Protein AF-A0A9X8VLB4-F1 (afdb_monomer_lite)

Structure (mmCIF, N/CA/C/O backbone):
data_AF-A0A9X8VLB4-F1
#
_entry.id   AF-A0A9X8VLB4-F1
#
loop_
_atom_site.group_PDB
_atom_site.id
_atom_site.type_symbol
_atom_site.label_atom_id
_atom_site.label_alt_id
_atom_site.label_comp_id
_atom_site.label_asym_id
_atom_site.label_entity_id
_atom_site.label_seq_id
_atom_site.pdbx_PDB_ins_code
_atom_site.Cartn_x
_atom_site.Cartn_y
_atom_site.Cartn_z
_atom_site.occupancy
_atom_site.B_iso_or_equiv
_atom_site.auth_seq_id
_atom_site.auth_comp_id
_atom_site.auth_asym_id
_atom_site.auth_atom_id
_atom_site.pdbx_PDB_model_num
ATOM 1 N N . ARG A 1 1 ? -2.531 -1.602 15.568 1.00 85.50 1 ARG A N 1
ATOM 2 C CA . ARG A 1 1 ? -3.539 -0.634 15.059 1.00 85.50 1 ARG A CA 1
ATOM 3 C C . ARG A 1 1 ? -4.975 -1.110 15.306 1.00 85.50 1 ARG A C 1
ATOM 5 O O . ARG A 1 1 ? -5.587 -0.606 16.234 1.00 85.50 1 ARG A O 1
ATOM 12 N N . ARG A 1 2 ? -5.489 -2.136 14.600 1.00 86.38 2 ARG A N 1
ATOM 13 C CA . ARG A 1 2 ? -6.889 -2.616 14.753 1.00 86.38 2 ARG A CA 1
ATOM 14 C C . ARG A 1 2 ? -7.294 -2.985 16.188 1.00 86.38 2 ARG A C 1
ATOM 16 O O . ARG A 1 2 ? -8.358 -2.583 16.634 1.00 86.38 2 ARG A O 1
ATOM 23 N N . GLN A 1 3 ? -6.438 -3.705 16.918 1.00 90.25 3 GLN A N 1
ATOM 24 C CA . GLN A 1 3 ? -6.707 -4.074 18.316 1.00 90.25 3 GLN A CA 1
ATOM 25 C C . GLN A 1 3 ? -6.773 -2.854 19.249 1.00 90.25 3 GLN A C 1
ATOM 27 O O . GLN A 1 3 ? -7.679 -2.772 20.067 1.00 90.25 3 GLN A O 1
ATOM 32 N N . LEU A 1 4 ? -5.859 -1.888 19.093 1.00 88.88 4 LEU A N 1
ATOM 33 C CA . LEU A 1 4 ? -5.846 -0.648 19.883 1.00 88.88 4 LEU A CA 1
ATOM 34 C C . LEU A 1 4 ? -7.092 0.203 19.612 1.00 88.88 4 LEU A C 1
ATOM 36 O O . LEU A 1 4 ? -7.711 0.693 20.549 1.00 88.88 4 LEU A O 1
ATOM 40 N N . PHE A 1 5 ? -7.495 0.315 18.343 1.00 87.88 5 PHE A N 1
ATOM 41 C CA . PHE A 1 5 ? -8.731 0.997 17.956 1.00 87.88 5 PHE A CA 1
ATOM 42 C C . PHE A 1 5 ? -9.969 0.323 18.565 1.00 87.88 5 PHE A C 1
ATOM 44 O O . PHE A 1 5 ? -10.806 0.990 19.168 1.00 87.88 5 PHE A O 1
ATOM 51 N N . ALA A 1 6 ? -10.063 -1.007 18.458 1.00 90.94 6 ALA A N 1
ATOM 52 C CA . ALA A 1 6 ? -11.166 -1.762 19.040 1.00 90.94 6 ALA A CA 1
ATOM 53 C C . ALA A 1 6 ? -11.236 -1.563 20.563 1.00 90.94 6 ALA A C 1
ATOM 55 O O . ALA A 1 6 ? -12.308 -1.260 21.083 1.00 90.94 6 ALA A O 1
ATOM 56 N N . LEU A 1 7 ? -10.100 -1.649 21.263 1.00 91.94 7 LEU A N 1
ATOM 57 C CA . LEU A 1 7 ? -10.033 -1.414 22.707 1.00 91.94 7 LEU A CA 1
ATOM 58 C C . LEU A 1 7 ? -10.498 -0.010 23.089 1.00 91.94 7 LEU A C 1
ATOM 60 O O . LEU A 1 7 ? -11.333 0.102 23.978 1.00 91.94 7 LEU A O 1
ATOM 64 N N . ALA A 1 8 ? -10.030 1.029 22.394 1.00 89.75 8 ALA A N 1
ATOM 65 C CA . ALA A 1 8 ? -10.443 2.407 22.659 1.00 89.75 8 ALA A CA 1
ATOM 66 C C . ALA A 1 8 ? -11.941 2.634 22.405 1.00 89.75 8 ALA A C 1
ATOM 68 O O . ALA A 1 8 ? -12.622 3.291 23.192 1.00 89.75 8 ALA A O 1
ATOM 69 N N . SER A 1 9 ? -12.483 2.048 21.333 1.00 90.25 9 SER A N 1
ATOM 70 C CA . SER A 1 9 ? -13.915 2.149 21.034 1.00 90.25 9 SER A CA 1
ATOM 71 C C . SER A 1 9 ? -14.779 1.468 22.103 1.00 90.25 9 SER A C 1
ATOM 73 O O . SER A 1 9 ? -15.775 2.035 22.553 1.00 90.25 9 SER A O 1
ATOM 75 N N . LEU A 1 10 ? -14.370 0.280 22.562 1.00 92.00 10 LEU A N 1
ATOM 76 C CA . LEU A 1 10 ? -15.077 -0.474 23.594 1.00 92.00 10 LEU A CA 1
ATOM 77 C C . LEU A 1 10 ? -14.961 0.208 24.961 1.00 92.00 10 LEU A C 1
ATOM 79 O O . LEU A 1 10 ? -15.958 0.301 25.675 1.00 92.00 10 LEU A O 1
ATOM 83 N N . SER A 1 11 ? -13.788 0.735 25.315 1.00 92.44 11 SER A N 1
ATOM 84 C CA . SER A 1 11 ? -13.601 1.445 26.582 1.00 92.44 11 SER A CA 1
ATOM 85 C C . SER A 1 11 ? -14.424 2.723 26.635 1.00 92.44 11 SER A C 1
ATOM 87 O O . SER A 1 11 ? -15.034 3.007 27.661 1.00 92.44 11 SER A O 1
ATOM 89 N N . GLN A 1 12 ? -14.522 3.465 25.528 1.00 90.88 12 GLN A N 1
ATOM 90 C CA . GLN A 1 12 ? -15.348 4.670 25.466 1.00 90.88 12 GLN A CA 1
ATOM 91 C C . GLN A 1 12 ? -16.840 4.357 25.663 1.00 90.88 12 GLN A C 1
ATOM 93 O O . GLN A 1 12 ? -17.551 5.121 26.318 1.00 90.88 12 GLN A O 1
ATOM 98 N N . GLN A 1 13 ? -17.324 3.229 25.135 1.00 93.00 13 GLN A N 1
ATOM 99 C CA . GLN A 1 13 ? -18.699 2.775 25.365 1.00 93.00 13 GLN A CA 1
ATOM 100 C C . GLN A 1 13 ? -18.944 2.417 26.835 1.00 93.00 13 GLN A C 1
ATOM 102 O O . GLN A 1 13 ? -19.963 2.820 27.395 1.00 93.00 13 GLN A O 1
ATOM 107 N N . ILE A 1 14 ? -18.007 1.705 27.471 1.00 94.38 14 ILE A N 1
ATOM 108 C CA . ILE A 1 14 ? -18.110 1.335 28.891 1.00 94.38 14 ILE A CA 1
ATOM 109 C C . ILE A 1 14 ? -18.068 2.578 29.781 1.00 94.38 14 ILE A C 1
ATOM 111 O O . ILE A 1 14 ? -18.883 2.688 30.688 1.00 94.38 14 ILE A O 1
ATOM 115 N N . VAL A 1 15 ? -17.183 3.540 29.503 1.00 93.88 15 VAL A N 1
ATOM 116 C CA . VAL A 1 15 ? -17.104 4.801 30.262 1.00 93.88 15 VAL A CA 1
ATOM 117 C C . VAL A 1 15 ? -18.427 5.566 30.198 1.00 93.88 15 VAL A C 1
ATOM 119 O O . VAL A 1 15 ? -18.960 5.931 31.242 1.00 93.88 15 VAL A O 1
ATOM 122 N N . LYS A 1 16 ? -19.018 5.727 29.005 1.00 94.00 16 LYS A N 1
ATOM 123 C CA . LYS A 1 16 ? -20.336 6.371 28.856 1.00 94.00 16 LYS A CA 1
ATOM 124 C C . LYS A 1 16 ? -21.438 5.623 29.609 1.00 94.00 16 LYS A C 1
ATOM 126 O O . LYS A 1 16 ? -22.288 6.242 30.243 1.00 94.00 16 LYS A O 1
ATOM 131 N N . ARG A 1 17 ? -21.422 4.286 29.554 1.00 95.44 17 ARG A N 1
ATOM 132 C CA . ARG A 1 17 ? -22.380 3.449 30.287 1.00 95.44 17 ARG A CA 1
ATOM 133 C C . ARG A 1 17 ? -22.226 3.614 31.801 1.00 95.44 17 ARG A C 1
ATOM 135 O O . ARG A 1 17 ? -23.230 3.791 32.483 1.00 95.44 17 ARG A O 1
ATOM 142 N N . LEU A 1 18 ? -20.995 3.621 32.310 1.00 96.38 18 LEU A N 1
ATOM 143 C CA . LEU A 1 18 ? -20.689 3.849 33.723 1.00 96.38 18 LEU A CA 1
ATOM 144 C C . LEU A 1 18 ? -21.148 5.232 34.195 1.00 96.38 18 LEU A C 1
ATOM 146 O O . LEU A 1 18 ? -21.710 5.344 35.282 1.00 96.38 18 LEU A O 1
ATOM 150 N N . GLU A 1 19 ? -20.940 6.280 33.395 1.00 95.81 19 GLU A N 1
ATOM 151 C CA . GLU A 1 19 ? -21.425 7.631 33.705 1.00 95.81 19 GLU A CA 1
ATOM 152 C C . GLU A 1 19 ? -22.946 7.650 33.885 1.00 95.81 19 GLU A C 1
ATOM 154 O O . GLU A 1 19 ? -23.438 8.138 34.905 1.00 95.81 19 GLU A O 1
ATOM 159 N N . GLN A 1 20 ? -23.685 7.055 32.945 1.00 96.06 20 GLN A N 1
ATOM 160 C CA . GLN A 1 20 ? -25.141 6.962 33.026 1.00 96.06 20 GLN A CA 1
ATOM 161 C C . GLN A 1 20 ? -25.592 6.128 34.236 1.00 96.06 20 GLN A C 1
ATOM 163 O O . GLN A 1 20 ? -26.424 6.576 35.025 1.00 96.06 20 GLN A O 1
ATOM 168 N N . GLN A 1 21 ? -25.007 4.945 34.438 1.00 96.12 21 GLN A N 1
ATOM 169 C CA . GLN A 1 21 ? -25.360 4.068 35.555 1.00 96.12 21 GLN A CA 1
ATOM 170 C C . GLN A 1 21 ? -25.104 4.727 36.916 1.00 96.12 21 GLN A C 1
ATOM 172 O O . GLN A 1 21 ? -25.894 4.538 37.841 1.00 96.12 21 GLN A O 1
ATOM 177 N N . ARG A 1 22 ? -24.017 5.501 37.053 1.00 96.31 22 ARG A N 1
ATOM 178 C CA . ARG A 1 22 ? -23.691 6.253 38.275 1.00 96.31 22 ARG A CA 1
ATOM 179 C C . ARG A 1 22 ? -24.681 7.389 38.524 1.00 96.31 22 ARG A C 1
ATOM 181 O O . ARG A 1 22 ? -25.049 7.620 39.674 1.00 96.31 22 ARG A O 1
ATOM 188 N N . GLN A 1 23 ? -25.142 8.075 37.477 1.00 96.38 23 GLN A N 1
ATOM 189 C CA . GLN A 1 23 ? -26.205 9.078 37.601 1.00 96.38 23 GLN A CA 1
ATOM 190 C C . GLN A 1 23 ? -27.522 8.445 38.068 1.00 96.38 23 GLN A C 1
ATOM 192 O O . GLN A 1 23 ? -28.127 8.933 39.023 1.00 96.38 23 GLN A O 1
ATOM 197 N N . GLU A 1 24 ? -27.927 7.327 37.459 1.00 95.12 24 GLU A N 1
ATOM 198 C CA . GLU A 1 24 ? -29.116 6.564 37.862 1.00 95.12 24 GLU A CA 1
ATOM 199 C C . GLU A 1 24 ? -29.005 6.091 39.318 1.00 95.12 24 GLU A C 1
ATOM 201 O O . GLU A 1 24 ? -29.928 6.295 40.109 1.00 95.12 24 GLU A O 1
ATOM 206 N N . LEU A 1 25 ? -27.847 5.546 39.708 1.00 96.75 25 LEU A N 1
ATOM 207 C CA . LEU A 1 25 ? -27.579 5.112 41.076 1.00 96.75 25 LEU A CA 1
ATOM 208 C C . LEU A 1 25 ? -27.720 6.266 42.078 1.00 96.75 25 LEU A C 1
ATOM 210 O O . LEU A 1 25 ? -28.394 6.109 43.094 1.00 96.75 25 LEU A O 1
ATOM 214 N N . ASN A 1 26 ? -27.119 7.422 41.786 1.00 95.69 26 ASN A N 1
ATOM 215 C CA . ASN A 1 26 ? -27.212 8.605 42.642 1.00 95.69 26 ASN A CA 1
ATOM 216 C C . ASN A 1 26 ? -28.661 9.095 42.769 1.00 95.69 26 ASN A C 1
ATOM 218 O O . ASN A 1 26 ? -29.101 9.443 43.865 1.00 95.69 26 ASN A O 1
ATOM 222 N N . SER A 1 27 ? -29.419 9.093 41.668 1.00 95.50 27 SER A N 1
ATOM 223 C CA . SER A 1 27 ? -30.827 9.503 41.680 1.00 95.50 27 SER A CA 1
ATOM 224 C C . SER A 1 27 ? -31.699 8.568 42.525 1.00 95.50 27 SER A C 1
ATOM 226 O O . SER A 1 27 ? -32.463 9.037 43.368 1.00 95.50 27 SER A O 1
ATOM 228 N N . GLY A 1 28 ? -31.528 7.249 42.386 1.00 95.81 28 GLY A N 1
ATOM 229 C CA . GLY A 1 28 ? -32.287 6.283 43.174 1.00 95.81 28 GLY A CA 1
ATOM 230 C C . GLY A 1 28 ? -31.853 6.253 44.642 1.00 95.81 28 GLY A C 1
ATOM 231 O O . GLY A 1 28 ? -32.699 6.088 45.515 1.00 95.81 28 GLY A O 1
ATOM 232 N N . GLN A 1 29 ? -30.569 6.484 44.950 1.00 95.19 29 GLN A N 1
ATOM 233 C CA . GLN A 1 29 ? -30.115 6.673 46.335 1.00 95.19 29 GLN A CA 1
ATOM 234 C C . GLN A 1 29 ? -30.800 7.877 46.978 1.00 95.19 29 GLN A C 1
ATOM 236 O O . GLN A 1 29 ? -31.281 7.765 48.103 1.00 95.19 29 GLN A O 1
ATOM 241 N N . HIS A 1 30 ? -30.904 8.993 46.251 1.00 95.38 30 HIS A N 1
ATOM 242 C CA . HIS A 1 30 ? -31.622 10.166 46.733 1.00 95.38 30 HIS A CA 1
ATOM 243 C C . HIS A 1 30 ? -33.100 9.855 47.006 1.00 95.38 30 HIS A C 1
ATOM 245 O O . HIS A 1 30 ? -33.602 10.188 48.076 1.00 95.38 30 HIS A O 1
ATOM 251 N N . GLU A 1 31 ? -33.789 9.168 46.090 1.00 95.00 31 GLU A N 1
ATOM 252 C CA . GLU A 1 31 ? -35.184 8.750 46.287 1.00 95.00 31 GLU A CA 1
ATOM 253 C C . GLU A 1 31 ? -35.346 7.820 47.503 1.00 95.00 31 GLU A C 1
ATOM 255 O O . GLU A 1 31 ? -36.280 7.981 48.291 1.00 95.00 31 GLU A O 1
ATOM 260 N N . LEU A 1 32 ? -34.407 6.897 47.716 1.00 94.50 32 LEU A N 1
ATOM 261 C CA . LEU A 1 32 ? -34.420 5.989 48.861 1.00 94.50 32 LEU A CA 1
ATOM 262 C C . LEU A 1 32 ? -34.255 6.749 50.188 1.00 94.50 32 LEU A C 1
ATOM 264 O O . LEU A 1 32 ? -34.996 6.482 51.135 1.00 94.50 32 LEU A O 1
ATOM 268 N N . THR A 1 33 ? -33.372 7.755 50.231 1.00 94.00 33 THR A N 1
ATOM 269 C CA . THR A 1 33 ? -33.219 8.662 51.385 1.00 94.00 33 THR A CA 1
ATOM 270 C C . THR A 1 33 ? -34.489 9.481 51.664 1.00 94.00 33 THR A C 1
ATOM 272 O O . THR A 1 33 ? -34.744 9.825 52.814 1.00 94.00 33 THR A O 1
ATOM 275 N N . GLN A 1 34 ? -35.317 9.773 50.650 1.00 93.44 34 GLN A N 1
ATOM 276 C CA . GLN A 1 34 ? -36.611 10.454 50.832 1.00 93.44 34 GLN A CA 1
ATOM 277 C C . GLN A 1 34 ? -37.731 9.508 51.299 1.00 93.44 34 GLN A C 1
ATOM 279 O O . GLN A 1 34 ? -38.616 9.922 52.049 1.00 93.44 34 GLN A O 1
ATOM 284 N N . LEU A 1 35 ? -37.714 8.243 50.868 1.00 93.62 35 LEU A N 1
ATOM 285 C CA . LEU A 1 35 ? -38.714 7.238 51.251 1.00 93.62 35 LEU A CA 1
ATOM 286 C C . LEU A 1 35 ? -38.542 6.754 52.695 1.00 93.62 35 LEU A C 1
ATOM 288 O O . LEU A 1 35 ? -39.533 6.472 53.367 1.00 93.62 35 LEU A O 1
ATOM 292 N N . GLU A 1 36 ? -37.305 6.674 53.182 1.00 92.94 36 GLU A N 1
ATOM 293 C CA . GLU A 1 36 ? -36.983 6.218 54.537 1.00 92.94 36 GLU A CA 1
ATOM 294 C C . GLU A 1 36 ? -37.733 6.982 55.654 1.00 92.94 36 GLU A C 1
ATOM 296 O O . GLU A 1 36 ? -38.425 6.329 56.446 1.00 92.94 36 GLU A O 1
ATOM 301 N N . PRO A 1 37 ? -37.722 8.332 55.712 1.00 94.88 37 PRO A N 1
ATOM 302 C CA . PRO A 1 37 ? -38.480 9.070 56.723 1.00 94.88 37 PRO A CA 1
ATOM 303 C C . PRO A 1 37 ? -40.001 8.944 56.551 1.00 94.88 37 PRO A C 1
ATOM 305 O O . PRO A 1 37 ? -40.723 8.961 57.546 1.00 94.88 37 PRO A O 1
ATOM 308 N N . GLN A 1 38 ? -40.513 8.785 55.324 1.00 94.19 38 GLN A N 1
ATOM 309 C CA . GLN A 1 38 ? -41.951 8.580 55.081 1.00 94.19 38 GLN A CA 1
ATOM 310 C C . GLN A 1 38 ? -42.425 7.235 55.644 1.00 94.19 38 GLN A C 1
ATOM 312 O O . GLN A 1 38 ? -43.488 7.145 56.261 1.00 94.19 38 GLN A O 1
ATOM 317 N N . LEU A 1 39 ? -41.610 6.193 55.472 1.00 94.06 39 LEU A N 1
ATOM 318 C CA . LEU A 1 39 ? -41.839 4.866 56.035 1.00 94.06 39 LEU A CA 1
ATOM 319 C C . LEU A 1 39 ? -41.853 4.900 57.563 1.00 94.06 39 LEU A C 1
ATOM 321 O O . LEU A 1 39 ? -42.729 4.299 58.187 1.00 94.06 39 LEU A O 1
ATOM 325 N N . GLU A 1 40 ? -40.901 5.617 58.161 1.00 93.50 40 GLU A N 1
ATOM 326 C CA . GLU A 1 40 ? -40.822 5.770 59.612 1.00 93.50 40 GLU A CA 1
ATOM 327 C C . GLU A 1 40 ? -42.014 6.566 60.164 1.00 93.50 40 GLU A C 1
ATOM 329 O O . GLU A 1 40 ? -42.626 6.159 61.153 1.00 93.50 40 GLU A O 1
ATOM 334 N N . LEU A 1 41 ? -42.433 7.629 59.472 1.00 95.31 41 LEU A N 1
ATOM 335 C CA . LEU A 1 41 ? -43.623 8.400 59.830 1.00 95.31 41 LEU A CA 1
ATOM 336 C C . LEU A 1 41 ? -44.892 7.535 59.821 1.00 95.31 41 LEU A C 1
ATOM 338 O O . LEU A 1 41 ? -45.641 7.535 60.798 1.00 95.31 41 LEU A O 1
ATOM 342 N N . ILE A 1 42 ? -45.125 6.761 58.757 1.00 95.31 42 ILE A N 1
ATOM 343 C CA . ILE A 1 42 ? -46.304 5.887 58.651 1.00 95.31 42 ILE A CA 1
ATOM 344 C C . ILE A 1 42 ? -46.271 4.780 59.711 1.00 95.31 42 ILE A C 1
ATOM 346 O O . ILE A 1 42 ? -47.305 4.466 60.300 1.00 95.31 42 ILE A O 1
ATOM 350 N N . ARG A 1 43 ? -45.093 4.223 60.029 1.00 94.19 43 ARG A N 1
ATOM 351 C CA . ARG A 1 43 ? -44.938 3.257 61.133 1.00 94.19 43 ARG A CA 1
ATOM 352 C C . ARG A 1 43 ? -45.326 3.862 62.479 1.00 94.19 43 ARG A C 1
ATOM 354 O O . ARG A 1 43 ? -46.027 3.213 63.258 1.00 94.19 43 ARG A O 1
ATOM 361 N N . GLN A 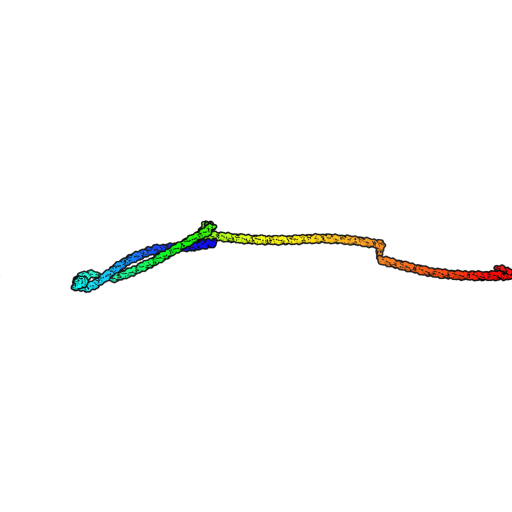1 44 ? -44.907 5.098 62.747 1.00 95.00 44 GLN A N 1
ATOM 362 C CA . GLN A 1 44 ? -45.265 5.812 63.972 1.00 95.00 44 GLN A CA 1
ATOM 363 C C . GLN A 1 44 ? -46.766 6.124 64.029 1.00 95.00 44 GLN A C 1
ATOM 365 O O . GLN A 1 44 ? -47.403 5.833 65.044 1.00 95.00 44 GLN A O 1
ATOM 370 N N . GLN A 1 45 ? -47.347 6.628 62.935 1.00 94.56 45 GLN A N 1
ATOM 371 C CA . GLN A 1 45 ? -48.784 6.908 62.828 1.00 94.56 45 GLN A CA 1
ATOM 372 C C . GLN A 1 45 ? -49.625 5.641 63.008 1.00 94.56 45 GLN A C 1
ATOM 374 O O . GLN A 1 45 ? -50.574 5.643 63.789 1.00 94.56 45 GLN A O 1
ATOM 379 N N . PHE A 1 46 ? -49.247 4.533 62.365 1.00 95.62 46 PHE A N 1
ATOM 380 C CA . PHE A 1 46 ? -49.922 3.246 62.530 1.00 95.62 46 PHE A CA 1
ATOM 381 C C . PHE A 1 46 ? -49.854 2.754 63.980 1.00 95.62 46 PHE A C 1
ATOM 383 O O . PHE A 1 46 ? -50.869 2.331 64.529 1.00 95.62 46 PHE A O 1
ATOM 390 N N . LYS A 1 47 ? -48.688 2.849 64.636 1.00 94.94 47 LYS A N 1
ATOM 391 C CA . LYS A 1 47 ? -48.525 2.448 66.043 1.00 94.94 47 LYS A CA 1
ATOM 392 C C . LYS A 1 47 ? -49.436 3.253 66.975 1.00 94.94 47 LYS A C 1
ATOM 394 O O . LYS A 1 47 ? -50.089 2.667 67.837 1.00 94.94 47 LYS A O 1
ATOM 399 N N . GLN A 1 48 ? -49.488 4.574 66.797 1.00 94.56 48 GLN A N 1
ATOM 400 C CA . GLN A 1 48 ? -50.347 5.463 67.585 1.00 94.56 48 GLN A CA 1
ATOM 401 C C . GLN A 1 48 ? -51.833 5.186 67.326 1.00 94.56 48 GLN A C 1
ATOM 403 O O . GLN A 1 48 ? -52.594 4.985 68.272 1.00 94.56 48 GLN A O 1
ATOM 408 N N . GLN A 1 49 ? -52.236 5.098 66.055 1.00 93.94 49 GLN A N 1
ATOM 409 C CA . GLN A 1 49 ? -53.618 4.827 65.663 1.00 93.94 49 GLN A CA 1
ATOM 410 C C . GLN A 1 49 ? -54.090 3.461 66.168 1.00 93.94 49 GLN A C 1
ATOM 412 O O . GLN A 1 49 ? -55.207 3.344 66.667 1.00 93.94 49 GLN A O 1
ATOM 417 N N . LYS A 1 50 ? -53.240 2.430 66.095 1.00 93.94 50 LYS A N 1
ATOM 418 C CA . LYS A 1 50 ? -53.578 1.085 66.571 1.00 93.94 50 LYS A CA 1
ATOM 419 C C . LYS A 1 50 ? -53.756 1.040 68.087 1.00 93.94 50 LYS A C 1
ATOM 421 O O . LYS A 1 50 ? -54.656 0.350 68.559 1.00 93.94 50 LYS A O 1
ATOM 426 N N . ALA A 1 51 ? -52.934 1.779 68.837 1.00 92.56 51 ALA A N 1
ATOM 427 C CA . ALA A 1 51 ? -53.098 1.921 70.282 1.00 92.56 51 ALA A CA 1
ATOM 428 C C . ALA A 1 51 ? -54.426 2.618 70.626 1.00 92.56 51 ALA A C 1
ATOM 430 O O . ALA A 1 51 ? -55.201 2.094 71.421 1.00 92.56 51 ALA A O 1
ATOM 431 N N . HIS A 1 52 ? -54.734 3.731 69.953 1.00 92.38 52 HIS A N 1
ATOM 432 C CA . HIS A 1 52 ? -55.983 4.471 70.160 1.00 92.38 52 HIS A CA 1
ATOM 433 C C . HIS A 1 52 ? -57.221 3.650 69.769 1.00 92.38 52 HIS A C 1
ATOM 435 O O . HIS A 1 52 ? -58.201 3.608 70.508 1.00 92.38 52 HIS A O 1
ATOM 441 N N . GLN A 1 53 ? -57.153 2.904 68.661 1.00 93.12 53 GLN A N 1
ATOM 442 C CA . GLN A 1 53 ? -58.192 1.945 68.285 1.00 93.12 53 GLN A CA 1
ATOM 443 C C . GLN A 1 53 ? -58.407 0.906 69.394 1.00 93.12 53 GLN A C 1
ATOM 445 O O . GLN A 1 53 ? -59.549 0.661 69.763 1.00 93.12 53 GLN A O 1
ATOM 450 N N . ALA A 1 54 ? -57.342 0.315 69.945 1.00 92.62 54 ALA A N 1
ATOM 451 C CA . ALA A 1 54 ? -57.458 -0.689 71.003 1.00 92.62 54 ALA A CA 1
ATOM 452 C C . ALA A 1 54 ? -58.097 -0.122 72.287 1.00 92.62 54 ALA A C 1
ATOM 454 O O . ALA A 1 54 ? -58.853 -0.819 72.964 1.00 92.62 54 ALA A O 1
ATOM 455 N N . ASP A 1 55 ? -57.830 1.140 72.621 1.00 92.94 55 ASP A N 1
ATOM 456 C CA . ASP A 1 55 ? -58.445 1.805 73.774 1.00 92.94 55 ASP A CA 1
ATOM 457 C C . ASP A 1 55 ? -59.931 2.132 73.540 1.00 92.94 55 ASP A C 1
ATOM 459 O O . ASP A 1 55 ? -60.759 1.943 74.439 1.00 92.94 55 ASP A O 1
ATOM 463 N N . VAL A 1 56 ? -60.307 2.533 72.320 1.00 90.25 56 VAL A N 1
ATOM 464 C CA . VAL A 1 56 ? -61.718 2.707 71.932 1.00 90.25 56 VAL A CA 1
ATOM 465 C C . VAL A 1 56 ? -62.446 1.359 71.859 1.00 90.25 56 VAL A C 1
ATOM 467 O O . VAL A 1 56 ? -63.589 1.275 72.294 1.00 90.25 56 VAL A O 1
ATOM 470 N N . GLU A 1 57 ? -61.793 0.284 71.407 1.00 91.44 57 GLU A N 1
ATOM 471 C CA . GLU A 1 57 ? -62.337 -1.085 71.440 1.00 91.44 57 GLU A CA 1
ATOM 472 C C . GLU A 1 57 ? -62.631 -1.543 72.869 1.00 91.44 57 GLU A C 1
ATOM 474 O O . GLU A 1 57 ? -63.704 -2.089 73.130 1.00 91.44 57 GLU A O 1
ATOM 479 N N . LYS A 1 58 ? -61.716 -1.285 73.814 1.00 91.38 58 LYS A N 1
ATOM 480 C CA . LYS A 1 58 ? -61.948 -1.569 75.239 1.00 91.38 58 LYS A CA 1
ATOM 481 C C . LYS A 1 58 ? -63.113 -0.756 75.787 1.00 91.38 58 LYS A C 1
ATOM 483 O O . LYS A 1 58 ? -63.959 -1.317 76.476 1.00 91.38 58 LYS A O 1
ATOM 488 N N . THR A 1 59 ? -63.164 0.540 75.474 1.00 88.06 59 THR A N 1
ATOM 489 C CA . THR A 1 59 ? -64.270 1.420 75.883 1.00 88.06 59 THR A CA 1
ATOM 490 C C . THR A 1 59 ? -65.597 0.885 75.353 1.00 88.06 59 THR A C 1
ATOM 492 O O . THR A 1 59 ? -66.511 0.658 76.134 1.00 88.06 59 THR A O 1
ATOM 495 N N . TYR A 1 60 ? -65.672 0.555 74.065 1.00 89.94 60 TYR A N 1
ATOM 496 C CA . TYR A 1 60 ? -66.863 -0.022 73.449 1.00 89.94 60 TYR A CA 1
ATOM 497 C C . TYR A 1 60 ? -67.279 -1.357 74.088 1.00 89.94 60 TYR A C 1
ATOM 499 O O . TYR A 1 60 ? -68.458 -1.576 74.354 1.00 89.94 60 TYR A O 1
ATOM 507 N N . ALA A 1 61 ? -66.326 -2.244 74.396 1.00 88.56 61 ALA A N 1
ATOM 508 C CA . ALA A 1 61 ? -66.611 -3.507 75.080 1.00 88.56 61 ALA A CA 1
ATOM 509 C C . ALA A 1 61 ? -67.152 -3.296 76.508 1.00 88.56 61 ALA A C 1
ATOM 511 O O . ALA A 1 61 ? -68.053 -4.017 76.945 1.00 88.56 61 ALA A O 1
ATOM 512 N N . LEU A 1 62 ? -66.630 -2.299 77.233 1.00 87.44 62 LEU A N 1
ATOM 513 C CA . LEU A 1 62 ? -67.144 -1.901 78.546 1.00 87.44 62 LEU A CA 1
ATOM 514 C C . LEU A 1 62 ? -68.547 -1.302 78.435 1.00 87.44 62 LEU A C 1
ATOM 516 O O . LEU A 1 62 ? -69.419 -1.684 79.208 1.00 87.44 62 LEU A O 1
ATOM 520 N N . GLU A 1 63 ? -68.797 -0.429 77.461 1.00 85.88 63 GLU A N 1
ATOM 521 C CA . GLU A 1 63 ? -70.126 0.131 77.204 1.00 85.88 63 GLU A CA 1
ATOM 522 C C . GLU A 1 63 ? -71.136 -0.969 76.848 1.00 85.88 63 GLU A C 1
ATOM 524 O O . GLU A 1 63 ? -72.235 -0.989 77.394 1.00 85.88 63 GLU A O 1
ATOM 529 N N . GLN A 1 64 ? -70.764 -1.942 76.005 1.00 85.19 64 GLN A N 1
ATOM 530 C CA . GLN A 1 64 ? -71.617 -3.098 75.694 1.00 85.19 64 GLN A CA 1
ATOM 531 C C . GLN A 1 64 ? -71.941 -3.913 76.950 1.00 85.19 64 GLN A C 1
ATOM 533 O O . GLN A 1 64 ? -73.074 -4.360 77.136 1.00 85.19 64 GLN A O 1
ATOM 538 N N . ARG A 1 65 ? -70.949 -4.101 77.831 1.00 84.56 65 ARG A N 1
ATOM 539 C CA . ARG A 1 65 ? -71.135 -4.770 79.122 1.00 84.56 65 ARG A CA 1
ATOM 540 C C . ARG A 1 65 ? -72.082 -3.975 80.020 1.00 84.56 65 ARG A C 1
ATOM 542 O O . ARG A 1 65 ? -72.937 -4.589 80.649 1.00 84.56 65 ARG A O 1
ATOM 549 N N . ILE A 1 66 ? -71.940 -2.649 80.074 1.00 83.00 66 ILE A N 1
ATOM 550 C CA . ILE A 1 66 ? -72.803 -1.763 80.864 1.00 83.00 66 ILE A CA 1
ATOM 551 C C . ILE A 1 66 ? -74.238 -1.840 80.353 1.00 83.00 66 ILE A C 1
ATOM 553 O O . ILE A 1 66 ? -75.112 -2.145 81.151 1.00 83.00 66 ILE A O 1
ATOM 557 N N . VAL A 1 67 ? -74.477 -1.701 79.047 1.00 81.25 67 VAL A N 1
ATOM 558 C CA . VAL A 1 67 ? -75.830 -1.815 78.474 1.00 81.25 67 VAL A CA 1
ATOM 559 C C . VAL A 1 67 ? -76.434 -3.203 78.706 1.00 81.25 67 VAL A C 1
ATOM 561 O O . VAL A 1 67 ? -77.613 -3.320 79.032 1.00 81.25 67 VAL A O 1
ATOM 564 N N . GLY A 1 68 ? -75.633 -4.270 78.623 1.00 81.62 68 GLY A N 1
ATOM 565 C CA . GLY A 1 68 ? -76.077 -5.612 79.008 1.00 81.62 68 GLY A CA 1
ATOM 566 C C . GLY A 1 68 ? -76.491 -5.702 80.484 1.00 81.62 68 GLY A C 1
ATOM 567 O O . GLY A 1 68 ? -77.520 -6.289 80.803 1.00 81.62 68 GLY A O 1
ATOM 568 N N . LEU A 1 69 ? -75.724 -5.089 81.390 1.00 79.00 69 LEU A N 1
ATOM 569 C CA . LEU A 1 69 ? -76.041 -5.032 82.822 1.00 79.00 69 LEU A CA 1
ATOM 570 C C . LEU A 1 69 ? -77.227 -4.105 83.130 1.00 79.00 69 LEU A C 1
ATOM 572 O O . LEU A 1 69 ? -77.984 -4.393 84.052 1.00 79.00 69 LEU A O 1
ATOM 576 N N . GLU A 1 70 ? -77.412 -3.020 82.381 1.00 75.19 70 GLU A N 1
ATOM 577 C CA . GLU A 1 70 ? -78.577 -2.132 82.465 1.00 75.19 70 GLU A CA 1
ATOM 578 C C . GLU A 1 70 ? -79.852 -2.857 82.038 1.00 75.19 70 GLU A C 1
ATOM 580 O O . GLU A 1 70 ? -80.855 -2.781 82.743 1.00 75.19 70 GLU A O 1
ATOM 585 N N . ALA A 1 71 ? -79.799 -3.643 80.960 1.00 73.62 71 ALA A N 1
ATOM 586 C CA . ALA A 1 71 ? -80.912 -4.489 80.542 1.00 73.62 71 ALA A CA 1
ATOM 587 C C . ALA A 1 71 ? -81.302 -5.517 81.620 1.00 73.62 71 ALA A C 1
ATOM 589 O O . ALA A 1 71 ? -82.490 -5.754 81.840 1.00 73.62 71 ALA A O 1
ATOM 590 N N . GLU A 1 72 ? -80.330 -6.103 82.328 1.00 73.81 72 GLU A N 1
ATOM 591 C CA . GLU A 1 72 ? -80.610 -6.987 83.468 1.00 73.81 72 GLU A CA 1
ATOM 592 C C . GLU A 1 72 ? -81.120 -6.217 84.699 1.00 73.81 72 GLU A C 1
ATOM 594 O O . GLU A 1 72 ? -82.020 -6.690 85.391 1.00 73.81 72 GLU A O 1
ATOM 599 N N . ARG A 1 73 ? -80.614 -5.003 84.965 1.00 74.00 73 ARG A N 1
ATOM 600 C CA . ARG A 1 73 ? -81.099 -4.140 86.060 1.00 74.00 73 ARG A CA 1
ATOM 601 C C . ARG A 1 73 ? -82.533 -3.669 85.839 1.00 74.00 73 ARG A C 1
ATOM 603 O O . ARG A 1 73 ? -83.301 -3.659 86.794 1.00 74.00 73 ARG A O 1
ATOM 610 N N . ALA A 1 74 ? -82.919 -3.349 84.605 1.00 71.38 74 ALA A N 1
ATOM 611 C CA . ALA A 1 74 ? -84.289 -2.978 84.247 1.00 71.38 74 ALA A CA 1
ATOM 612 C C . ALA A 1 74 ? -85.310 -4.106 84.508 1.00 71.38 74 ALA A C 1
ATOM 614 O O . ALA A 1 74 ? -86.508 -3.848 84.593 1.00 71.38 74 ALA A O 1
ATOM 615 N N . ARG A 1 75 ? -84.855 -5.360 84.656 1.00 73.12 75 ARG A N 1
ATOM 616 C CA . ARG A 1 75 ? -85.701 -6.513 85.013 1.00 73.12 75 ARG A CA 1
ATOM 617 C C . ARG A 1 75 ? -85.895 -6.687 86.524 1.00 73.12 75 ARG A C 1
ATOM 619 O O . ARG A 1 75 ? -86.726 -7.503 86.921 1.00 73.12 75 ARG A O 1
ATOM 626 N N . LEU A 1 76 ? -85.157 -5.958 87.366 1.00 70.31 76 LEU A N 1
ATOM 627 C CA . LEU A 1 76 ? -85.289 -6.033 88.824 1.00 70.31 76 LEU A CA 1
ATOM 628 C C . LEU A 1 76 ? -86.593 -5.361 89.283 1.00 70.31 76 LEU A C 1
ATOM 630 O O . LEU A 1 76 ? -86.908 -4.249 88.873 1.00 70.31 76 LEU A O 1
ATOM 634 N N . GLN A 1 77 ? -87.343 -6.042 90.152 1.00 65.00 77 GLN A N 1
ATOM 635 C CA . GLN A 1 77 ? -88.614 -5.566 90.710 1.00 65.00 77 GLN A CA 1
ATOM 636 C C . GLN A 1 77 ? -88.444 -5.175 92.191 1.00 65.00 77 GLN A C 1
ATOM 638 O O . GLN A 1 77 ? -87.693 -5.849 92.906 1.00 65.00 77 GLN A O 1
ATOM 643 N N . PRO A 1 78 ? -89.137 -4.132 92.690 1.00 70.00 78 PRO A N 1
ATOM 644 C CA . PRO A 1 78 ? -89.088 -3.756 94.105 1.00 70.00 78 PRO A CA 1
ATOM 645 C C . PRO A 1 78 ? -89.510 -4.917 95.022 1.00 70.00 78 PRO A C 1
ATOM 647 O O . PRO A 1 78 ? -90.591 -5.477 94.857 1.00 70.00 78 PRO A O 1
ATOM 650 N N . GLY A 1 79 ? -88.660 -5.287 95.988 1.00 69.25 79 GLY A N 1
ATOM 651 C CA . GLY A 1 79 ? -88.945 -6.330 96.983 1.00 69.25 79 GLY A CA 1
ATOM 652 C C . GLY A 1 79 ? -88.659 -7.778 96.556 1.00 69.25 79 GLY A C 1
ATOM 653 O O . GLY A 1 79 ? -88.766 -8.672 97.392 1.00 69.25 79 GLY A O 1
ATOM 654 N N . ALA A 1 80 ? -88.271 -8.036 95.302 1.00 69.81 80 ALA A N 1
ATOM 655 C CA . ALA A 1 80 ? -87.852 -9.367 94.851 1.00 69.81 80 ALA A CA 1
ATOM 656 C C . ALA A 1 80 ? -86.328 -9.556 95.012 1.00 69.81 80 ALA A C 1
ATOM 658 O O . ALA A 1 80 ? -85.579 -8.620 94.725 1.00 69.81 80 ALA A O 1
ATOM 659 N N . PRO A 1 81 ? -85.838 -10.742 95.427 1.00 73.88 81 PRO A N 1
ATOM 660 C CA . PRO A 1 81 ? -84.408 -10.980 95.594 1.00 73.88 81 PRO A CA 1
ATOM 661 C C . PRO A 1 81 ? -83.680 -10.977 94.242 1.00 73.88 81 PRO A C 1
ATOM 663 O O . PRO A 1 81 ? -84.059 -11.693 93.314 1.00 73.88 81 PRO A O 1
ATOM 666 N N . CYS A 1 82 ? -82.604 -10.198 94.128 1.00 74.69 82 CYS A N 1
ATOM 667 C CA . CYS A 1 82 ? -81.766 -10.158 92.930 1.00 74.69 82 CYS A CA 1
ATOM 668 C C . CYS A 1 82 ? -81.113 -11.528 92.645 1.00 74.69 82 CYS A C 1
ATOM 670 O O . CYS A 1 82 ? -80.499 -12.102 93.546 1.00 74.69 82 CYS A O 1
ATOM 672 N N . PRO A 1 83 ? -81.127 -12.033 91.397 1.00 69.88 83 PRO A N 1
ATOM 673 C CA . PRO A 1 83 ? -80.550 -13.338 91.055 1.00 69.88 83 PRO A CA 1
ATOM 674 C C . PRO A 1 83 ? -79.017 -13.393 91.155 1.00 69.88 83 PRO A C 1
ATOM 676 O O . PRO A 1 83 ? -78.448 -14.480 91.175 1.00 69.88 83 PRO A O 1
ATOM 679 N N . LEU A 1 84 ? -78.338 -12.240 91.218 1.00 69.50 84 LEU A N 1
ATOM 680 C CA . LEU A 1 84 ? -76.878 -12.162 91.329 1.00 69.50 84 LEU A CA 1
ATOM 681 C C . LEU A 1 84 ? -76.380 -12.013 92.776 1.00 69.50 84 LEU A C 1
ATOM 683 O O . LEU A 1 84 ? -75.272 -12.450 93.069 1.00 69.50 84 LEU A O 1
ATOM 687 N N . CYS A 1 85 ? -77.157 -11.395 93.677 1.00 73.56 85 CYS A N 1
ATOM 688 C CA . CYS A 1 85 ? -76.708 -11.099 95.049 1.00 73.56 85 CYS A CA 1
ATOM 689 C C . CYS A 1 85 ? -77.721 -11.405 96.168 1.00 73.56 85 CYS A C 1
ATOM 691 O O . CYS A 1 85 ? -77.362 -11.306 97.337 1.00 73.56 85 CYS A O 1
ATOM 693 N N . GLY A 1 86 ? -78.968 -11.763 95.849 1.00 69.12 86 GLY A N 1
ATOM 694 C CA . GLY A 1 86 ? -80.004 -12.149 96.818 1.00 69.12 86 GLY A CA 1
ATOM 695 C C . GLY A 1 86 ? -80.653 -11.008 97.618 1.00 69.12 86 GLY A C 1
ATOM 696 O O . GLY A 1 86 ? -81.549 -11.277 98.412 1.00 69.12 86 GLY A O 1
ATOM 697 N N . SER A 1 87 ? -80.243 -9.748 97.422 1.00 76.94 87 SER A N 1
ATOM 698 C CA . SER A 1 87 ? -80.835 -8.578 98.100 1.00 76.94 87 SER A CA 1
ATOM 699 C C . SER A 1 87 ? -82.227 -8.241 97.555 1.00 76.94 87 SER A C 1
ATOM 701 O O . SER A 1 87 ? -82.453 -8.373 96.356 1.00 76.94 87 SER A O 1
ATOM 703 N N . CYS A 1 88 ? -83.136 -7.773 98.419 1.00 70.44 88 CYS A N 1
ATOM 704 C CA . CYS A 1 88 ? -84.479 -7.298 98.043 1.00 70.44 88 CYS A CA 1
ATOM 705 C C . CYS A 1 88 ? -84.566 -5.761 97.905 1.00 70.44 88 CYS A C 1
ATOM 707 O O . CYS A 1 88 ? -85.603 -5.235 97.495 1.00 70.44 88 CYS A O 1
ATOM 709 N N . GLU A 1 89 ? -83.486 -5.041 98.233 1.00 66.44 89 GLU A N 1
ATOM 710 C CA . GLU A 1 89 ? -83.392 -3.576 98.176 1.00 66.44 89 GLU A CA 1
ATOM 711 C C . GLU A 1 89 ? -82.349 -3.134 97.136 1.00 66.44 89 GLU A C 1
ATOM 713 O O . GLU A 1 89 ? -81.207 -3.606 97.144 1.00 66.44 89 GLU A O 1
ATOM 718 N N . HIS A 1 90 ? -82.745 -2.216 96.240 1.00 67.31 90 HIS A N 1
ATOM 719 C CA . HIS A 1 90 ? -81.956 -1.778 95.076 1.00 67.31 90 HIS A CA 1
ATOM 720 C C . HIS A 1 90 ? -81.894 -0.239 94.917 1.00 67.31 90 HIS A C 1
ATOM 722 O O . HIS A 1 90 ? -82.298 0.292 93.882 1.00 67.31 90 HIS A O 1
ATOM 728 N N . PRO A 1 91 ? -81.371 0.511 95.904 1.00 65.19 91 PRO A N 1
ATOM 729 C CA . PRO A 1 91 ? -81.435 1.980 95.921 1.00 65.19 91 PRO A CA 1
ATOM 730 C C . PRO A 1 91 ? -80.602 2.685 94.831 1.00 65.19 91 PRO A C 1
ATOM 732 O O . PRO A 1 91 ? -80.826 3.855 94.547 1.00 65.19 91 PRO A O 1
ATOM 735 N N . ALA A 1 92 ? -79.644 1.999 94.198 1.00 65.12 92 ALA A N 1
ATOM 736 C CA . ALA A 1 92 ? -78.743 2.591 93.200 1.00 65.12 92 ALA A CA 1
ATOM 737 C C . ALA A 1 92 ? -79.248 2.506 91.742 1.00 65.12 92 ALA A C 1
ATOM 739 O O . ALA A 1 92 ? -78.557 2.969 90.836 1.00 65.12 92 ALA A O 1
ATOM 740 N N . VAL A 1 93 ? -80.422 1.909 91.491 1.00 64.81 93 VAL A N 1
ATOM 741 C CA . VAL A 1 93 ? -80.976 1.762 90.128 1.00 64.81 93 VAL A CA 1
ATOM 742 C C . VAL A 1 93 ? -81.440 3.110 89.557 1.00 64.81 93 VAL A C 1
ATOM 744 O O . VAL A 1 93 ? -81.311 3.332 88.359 1.00 64.81 93 VAL A O 1
ATOM 747 N N . GLU A 1 94 ? -81.888 4.042 90.404 1.00 61.09 94 GLU A N 1
ATOM 748 C CA . GLU A 1 94 ? -82.408 5.357 89.984 1.00 61.09 94 GLU A CA 1
ATOM 749 C C . GLU A 1 94 ? -81.321 6.364 89.554 1.00 61.09 94 GLU A C 1
ATOM 751 O O . GLU A 1 94 ? -81.633 7.377 88.935 1.00 61.09 94 GLU A O 1
ATOM 756 N N . GLN A 1 95 ? -80.045 6.109 89.869 1.00 58.97 95 GLN A N 1
ATOM 757 C CA . GLN A 1 95 ? -78.942 7.065 89.668 1.00 58.97 95 GLN A CA 1
ATOM 758 C C . GLN A 1 95 ? -78.091 6.797 88.416 1.00 58.97 95 GLN A C 1
ATOM 760 O O . GLN A 1 95 ? -77.133 7.529 88.164 1.00 58.97 95 GLN A O 1
ATOM 765 N N . TYR A 1 96 ? -78.383 5.745 87.648 1.00 64.44 96 TYR A N 1
ATOM 766 C CA . TYR A 1 96 ? -77.549 5.358 86.507 1.00 64.44 96 TYR A CA 1
ATOM 767 C C . TYR A 1 96 ? -77.961 6.083 85.221 1.00 64.44 96 TYR A C 1
ATOM 769 O O . TYR A 1 96 ? -79.134 6.136 84.863 1.00 64.44 96 TYR A O 1
ATOM 777 N N . GLN A 1 97 ? -76.969 6.652 84.538 1.00 60.12 97 GLN A N 1
ATOM 778 C CA . GLN A 1 97 ? -77.129 7.445 83.322 1.00 60.12 97 GLN A CA 1
ATOM 779 C C . GLN A 1 97 ? -76.950 6.565 82.076 1.00 60.12 97 GLN A C 1
ATOM 781 O O . GLN A 1 97 ? -76.023 5.763 82.026 1.00 60.12 97 GLN A O 1
ATOM 786 N N . GLU A 1 98 ? -77.815 6.739 81.075 1.00 64.75 98 GLU A N 1
ATOM 787 C CA . GLU A 1 98 ? -77.864 5.918 79.856 1.00 64.75 98 GLU A CA 1
ATOM 788 C C . GLU A 1 98 ? -76.586 6.060 78.998 1.00 64.75 98 GLU A C 1
ATOM 790 O O . GLU A 1 98 ? -76.174 7.170 78.643 1.00 64.75 98 GLU A O 1
ATOM 795 N N . VAL A 1 99 ? -75.951 4.932 78.656 1.00 66.56 99 VAL A N 1
ATOM 796 C CA . VAL A 1 99 ? -74.714 4.888 77.854 1.00 66.56 99 VAL A CA 1
ATOM 797 C C . VAL A 1 99 ? -75.022 4.862 76.351 1.00 66.56 99 VAL A C 1
ATOM 799 O O . VAL A 1 99 ? -75.736 3.993 75.852 1.00 66.56 99 VAL A O 1
ATOM 802 N N . LYS A 1 100 ? -74.426 5.783 75.581 1.00 70.25 100 LYS A N 1
ATOM 803 C CA . LYS A 1 100 ? -74.652 5.916 74.129 1.00 70.25 100 LYS A CA 1
ATOM 804 C C . LYS A 1 100 ? -73.743 5.020 73.272 1.00 70.25 100 LYS A C 1
ATOM 806 O O . LYS A 1 100 ? -72.760 5.477 72.696 1.00 70.25 100 LYS A O 1
ATOM 811 N N . LEU A 1 101 ? -74.128 3.758 73.091 1.00 70.88 101 LEU A N 1
ATOM 812 C CA . LEU A 1 101 ? -73.372 2.781 72.286 1.00 70.88 101 LEU A CA 1
ATOM 813 C C . LEU A 1 101 ? -73.159 3.148 70.803 1.00 70.88 101 LEU A C 1
ATOM 815 O O . LEU A 1 101 ? -72.169 2.723 70.204 1.00 70.88 101 LEU A O 1
ATOM 819 N N . SER A 1 102 ? -74.093 3.865 70.168 1.00 76.00 102 SER A N 1
ATOM 820 C CA . SER A 1 102 ? -74.073 4.101 68.713 1.00 76.00 102 SER A CA 1
ATOM 821 C C . SER A 1 102 ? -72.948 5.041 68.267 1.00 76.00 102 SER A C 1
ATOM 823 O O . SER A 1 102 ? -72.346 4.816 67.217 1.00 76.00 102 SER A O 1
ATOM 825 N N . GLU A 1 103 ? -72.632 6.056 69.074 1.00 82.94 103 GLU A N 1
ATOM 826 C CA . GLU A 1 103 ? -71.573 7.033 68.797 1.00 82.94 103 GLU A CA 1
ATOM 827 C C . GLU A 1 103 ? -70.183 6.369 68.902 1.00 82.94 103 GLU A C 1
ATOM 829 O O . GLU A 1 103 ? -69.352 6.507 67.998 1.00 82.94 103 GLU A O 1
ATOM 834 N N . THR A 1 104 ? -69.947 5.562 69.943 1.00 83.81 104 THR A N 1
ATOM 835 C CA . THR A 1 104 ? -68.690 4.815 70.126 1.00 83.81 104 THR A CA 1
ATOM 836 C C . THR A 1 104 ? -68.524 3.703 69.085 1.00 83.81 104 THR A C 1
ATOM 838 O O . THR A 1 104 ? -67.416 3.504 68.583 1.00 83.81 104 THR A O 1
ATOM 841 N N . ALA A 1 105 ? -69.609 3.025 68.685 1.00 84.38 105 ALA A N 1
ATOM 842 C CA . ALA A 1 105 ? -69.587 2.031 67.607 1.00 84.38 105 ALA A CA 1
ATOM 843 C C . ALA A 1 105 ? -69.179 2.644 66.256 1.00 84.38 105 ALA A C 1
ATOM 845 O O . ALA A 1 105 ? -68.312 2.106 65.565 1.00 84.38 105 ALA A O 1
ATOM 846 N N . GLN A 1 106 ? -69.765 3.789 65.888 1.00 87.75 106 GLN A N 1
ATOM 847 C CA . GLN A 1 106 ? -69.403 4.508 64.661 1.00 87.75 106 GLN A CA 1
ATOM 848 C C . GLN A 1 106 ? -67.956 4.998 64.699 1.00 87.75 106 GLN A C 1
ATOM 850 O O . GLN A 1 106 ? -67.230 4.861 63.712 1.00 87.75 106 GLN A O 1
ATOM 855 N N . ARG A 1 107 ? -67.515 5.528 65.847 1.00 88.94 107 ARG A N 1
ATOM 856 C CA . ARG A 1 107 ? -66.126 5.945 66.050 1.00 88.94 107 ARG A CA 1
ATOM 857 C C . ARG A 1 107 ? -65.170 4.773 65.859 1.00 88.94 107 ARG A C 1
ATOM 859 O O . ARG A 1 107 ? -64.199 4.909 65.124 1.00 88.94 107 ARG A O 1
ATOM 866 N N . LEU A 1 108 ? -65.453 3.624 66.471 1.00 91.19 108 LEU A N 1
ATOM 867 C CA . LEU A 1 108 ? -64.630 2.426 66.343 1.00 91.19 108 LEU A CA 1
ATOM 868 C C . LEU A 1 108 ? -64.500 1.965 64.883 1.00 91.19 108 LEU A C 1
ATOM 870 O O . LEU A 1 108 ? -63.399 1.646 64.435 1.00 91.19 108 LEU A O 1
ATOM 874 N N . GLU A 1 109 ? -65.599 1.964 64.131 1.00 90.44 109 GLU A N 1
ATOM 875 C CA . GLU A 1 109 ? -65.580 1.576 62.719 1.00 90.44 109 GLU A CA 1
ATOM 876 C C . GLU A 1 109 ? -64.735 2.537 61.869 1.00 90.44 109 GLU A C 1
ATOM 878 O O . GLU A 1 109 ? -63.887 2.105 61.088 1.00 90.44 109 GLU A O 1
ATOM 883 N N . GLN A 1 110 ? -64.860 3.850 62.090 1.00 91.44 110 GLN A N 1
ATOM 884 C CA . GLN A 1 110 ? -63.999 4.843 61.437 1.00 91.44 110 GLN A CA 1
ATOM 885 C C . GLN A 1 110 ? -62.516 4.640 61.782 1.00 91.44 110 GLN A C 1
ATOM 887 O O . GLN A 1 110 ? -61.657 4.742 60.903 1.00 91.44 110 GLN A O 1
ATOM 892 N N . MET A 1 111 ? -62.204 4.316 63.042 1.00 91.88 111 MET A N 1
ATOM 893 C CA . MET A 1 111 ? -60.829 4.039 63.465 1.00 91.88 111 MET A CA 1
ATOM 894 C C . MET A 1 111 ? -60.255 2.798 62.780 1.00 91.88 111 MET A C 1
ATOM 89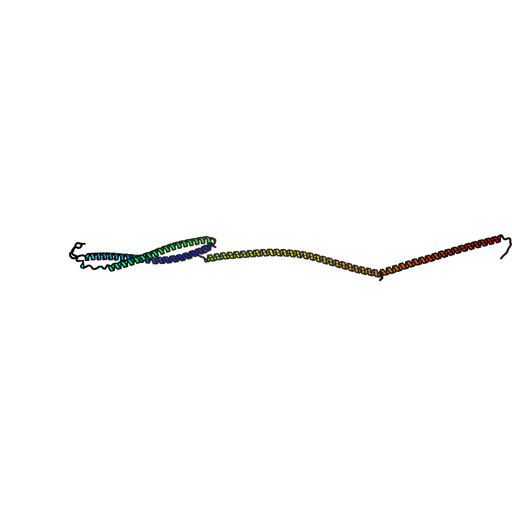6 O O . MET A 1 111 ? -59.101 2.834 62.358 1.00 91.88 111 MET A O 1
ATOM 900 N N . LYS A 1 112 ? -61.051 1.731 62.619 1.00 92.25 112 LYS A N 1
ATOM 901 C CA . LYS A 1 112 ? -60.651 0.516 61.890 1.00 92.25 112 LYS A CA 1
ATOM 902 C C . LYS A 1 112 ? -60.302 0.819 60.437 1.00 92.25 112 LYS A C 1
ATOM 904 O O . LYS A 1 112 ? -59.216 0.449 59.996 1.00 92.25 112 LYS A O 1
ATOM 909 N N . VAL A 1 113 ? -61.160 1.558 59.731 1.00 93.88 113 VAL A N 1
ATOM 910 C CA . VAL A 1 113 ? -60.913 1.963 58.336 1.00 93.88 113 VAL A CA 1
ATOM 911 C C . VAL A 1 113 ? -59.624 2.784 58.215 1.00 93.88 113 VAL A C 1
ATOM 913 O O . VAL A 1 113 ? -58.810 2.533 57.327 1.00 93.88 113 VAL A O 1
ATOM 916 N N . GLN A 1 114 ? -59.395 3.736 59.125 1.00 92.50 114 GLN A N 1
ATOM 917 C CA . GLN A 1 114 ? -58.162 4.534 59.147 1.00 92.50 114 GLN A CA 1
ATOM 918 C C . GLN A 1 114 ? -56.915 3.679 59.425 1.00 92.50 114 GLN A C 1
ATOM 920 O O . GLN A 1 114 ? -55.888 3.859 58.769 1.00 92.50 114 GLN A O 1
ATOM 925 N N . THR A 1 115 ? -56.995 2.725 60.356 1.00 93.44 115 THR A N 1
ATOM 926 C CA . THR A 1 115 ? -55.904 1.783 60.646 1.00 93.44 115 THR A CA 1
ATOM 927 C C . THR A 1 115 ? -55.582 0.907 59.437 1.00 93.44 115 THR A C 1
ATOM 929 O O . THR A 1 115 ? -54.410 0.724 59.110 1.00 93.44 115 THR A O 1
ATOM 932 N N . GLU A 1 116 ? -56.598 0.385 58.746 1.00 94.25 116 GLU A N 1
ATOM 933 C CA . GLU A 1 116 ? -56.413 -0.403 57.523 1.00 94.25 116 GLU A CA 1
ATOM 934 C C . GLU A 1 116 ? -55.806 0.429 56.388 1.00 94.25 116 GLU A C 1
ATOM 936 O O . GLU A 1 116 ? -54.941 -0.064 55.661 1.00 94.25 116 GLU A O 1
ATOM 941 N N . ALA A 1 117 ? -56.211 1.694 56.244 1.00 93.88 117 ALA A N 1
ATOM 942 C CA . ALA A 1 117 ? -55.633 2.607 55.261 1.00 93.88 117 ALA A CA 1
ATOM 943 C C . ALA A 1 117 ? -54.140 2.863 55.533 1.00 93.88 117 ALA A C 1
ATOM 945 O O . ALA A 1 117 ? -53.324 2.726 54.620 1.00 93.88 117 ALA A O 1
ATOM 946 N N . LEU A 1 118 ? -53.766 3.146 56.788 1.00 94.12 118 LEU A N 1
ATOM 947 C CA . LEU A 1 118 ? -52.364 3.304 57.194 1.00 94.12 118 LEU A CA 1
ATOM 948 C C . LEU A 1 118 ? -51.558 2.015 56.993 1.00 94.12 118 LEU A C 1
ATOM 950 O O . LEU A 1 118 ? -50.407 2.066 56.562 1.00 94.12 118 LEU A O 1
ATOM 954 N N . GLN A 1 119 ? -52.157 0.851 57.259 1.00 94.31 119 GLN A N 1
ATOM 955 C CA . GLN A 1 119 ? -51.514 -0.439 57.020 1.00 94.31 119 GLN A CA 1
ATOM 956 C C . GLN A 1 119 ? -51.227 -0.658 55.530 1.00 94.31 119 GLN A C 1
ATOM 958 O O . GLN A 1 119 ? -50.111 -1.043 55.182 1.00 94.31 119 GLN A O 1
ATOM 963 N N . LYS A 1 120 ? -52.201 -0.393 54.650 1.00 94.88 120 LYS A N 1
ATOM 964 C CA . LYS A 1 120 ? -52.026 -0.503 53.192 1.00 94.88 120 LYS A CA 1
ATOM 965 C C . LYS A 1 120 ? -50.930 0.436 52.694 1.00 94.88 120 LYS A C 1
ATOM 967 O O . LYS A 1 120 ? -49.994 -0.029 52.050 1.00 94.88 120 LYS A O 1
ATOM 972 N N . GLN A 1 121 ? -50.979 1.710 53.088 1.00 94.62 121 GLN A N 1
ATOM 973 C CA . GLN A 1 121 ? -49.949 2.696 52.741 1.00 94.62 121 GLN A CA 1
ATOM 974 C C . GLN A 1 121 ? -48.558 2.274 53.233 1.00 94.62 121 GLN A C 1
ATOM 976 O O . GLN A 1 121 ? -47.577 2.394 52.502 1.00 94.62 121 GLN A O 1
ATOM 981 N N . GLY A 1 122 ? -48.459 1.729 54.449 1.00 95.81 122 GLY A N 1
ATOM 982 C CA . GLY A 1 122 ? -47.201 1.224 54.998 1.00 95.81 122 GLY A CA 1
ATOM 983 C C . GLY A 1 122 ? -46.639 0.033 54.220 1.00 95.81 122 GLY A C 1
ATOM 984 O O . GLY A 1 122 ? -45.435 -0.016 53.970 1.00 95.81 122 GLY A O 1
ATOM 985 N N . VAL A 1 123 ? -47.492 -0.909 53.806 1.00 95.81 123 VAL A N 1
ATOM 986 C CA . VAL A 1 123 ? -47.091 -2.061 52.980 1.00 95.81 123 VAL A CA 1
ATOM 987 C C . VAL A 1 123 ? -46.649 -1.612 51.587 1.00 95.81 123 VAL A C 1
ATOM 989 O O . VAL A 1 123 ? -45.615 -2.073 51.108 1.00 95.81 123 VAL A O 1
ATOM 992 N N . GLU A 1 124 ? -47.374 -0.688 50.957 1.00 95.44 124 GLU A N 1
ATOM 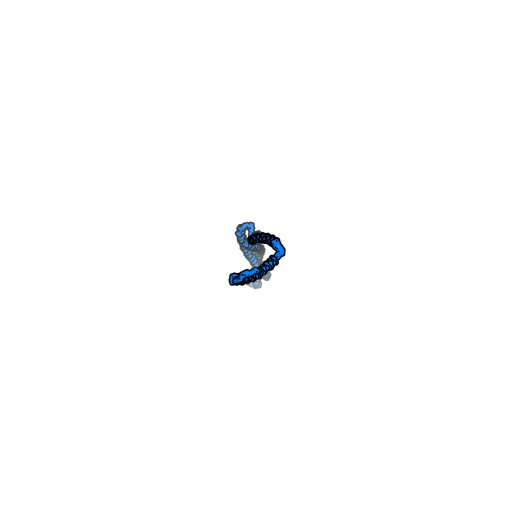993 C CA . GLU A 1 124 ? -47.030 -0.138 49.639 1.00 95.44 124 GLU A CA 1
ATOM 994 C C . GLU A 1 124 ? -45.700 0.627 49.665 1.00 95.44 124 GLU A C 1
ATOM 996 O O . GLU A 1 124 ? -44.817 0.363 48.846 1.00 95.44 124 GLU A O 1
ATOM 1001 N N . LEU A 1 125 ? -45.507 1.521 50.644 1.00 95.31 125 LEU A N 1
ATOM 1002 C CA . LEU A 1 125 ? -44.241 2.236 50.827 1.00 95.31 125 LEU A CA 1
ATOM 1003 C C . LEU A 1 125 ? -43.091 1.276 51.128 1.00 95.31 125 LEU A C 1
ATOM 1005 O O . LEU A 1 125 ? -41.994 1.453 50.598 1.00 95.31 125 LEU A O 1
ATOM 1009 N N . ARG A 1 126 ? -43.334 0.234 51.935 1.00 96.25 126 ARG A N 1
ATOM 1010 C CA . ARG A 1 126 ? -42.332 -0.799 52.211 1.00 96.25 126 ARG A CA 1
ATOM 1011 C C . ARG A 1 126 ? -41.939 -1.563 50.955 1.00 96.25 126 ARG A C 1
ATOM 1013 O O . ARG A 1 126 ? -40.749 -1.724 50.709 1.00 96.25 126 ARG A O 1
ATOM 1020 N N . ALA A 1 127 ? -42.913 -1.984 50.155 1.00 96.00 127 ALA A N 1
ATOM 1021 C CA . ALA A 1 127 ? -42.662 -2.670 48.896 1.00 96.00 127 ALA A CA 1
ATOM 1022 C C . ALA A 1 127 ? -41.866 -1.787 47.924 1.00 96.00 127 ALA A C 1
ATOM 1024 O O . ALA A 1 127 ? -40.915 -2.267 47.308 1.00 96.00 127 ALA A O 1
ATOM 1025 N N . ARG A 1 128 ? -42.198 -0.490 47.830 1.00 95.56 128 ARG A N 1
ATOM 1026 C CA . ARG A 1 128 ? -41.449 0.475 47.011 1.00 95.56 128 ARG A CA 1
ATOM 1027 C C . ARG A 1 128 ? -40.009 0.641 47.496 1.00 95.56 128 ARG A C 1
ATOM 1029 O O . ARG A 1 128 ? -39.096 0.592 46.678 1.00 95.56 128 ARG A O 1
ATOM 1036 N N . TYR A 1 129 ? -39.803 0.794 48.805 1.00 96.44 129 TYR A N 1
ATOM 1037 C CA . TYR A 1 129 ? -38.468 0.897 49.400 1.00 96.44 129 TYR A CA 1
ATOM 1038 C C . TYR A 1 129 ? -37.631 -0.357 49.132 1.00 96.44 129 TYR A C 1
ATOM 1040 O O . TYR A 1 129 ? -36.520 -0.248 48.621 1.00 96.44 129 TYR A O 1
ATOM 1048 N N . ASP A 1 130 ? -38.173 -1.545 49.415 1.00 96.19 130 ASP A N 1
ATOM 1049 C CA . ASP A 1 130 ? -37.452 -2.810 49.242 1.00 96.19 130 ASP A CA 1
ATOM 1050 C C . ASP A 1 130 ? -37.132 -3.068 47.753 1.00 96.19 130 ASP A C 1
ATOM 1052 O O . ASP A 1 130 ? -36.040 -3.531 47.420 1.00 96.19 130 ASP A O 1
ATOM 1056 N N . ASN A 1 131 ? -38.048 -2.721 46.837 1.00 96.81 131 ASN A N 1
ATOM 1057 C CA . ASN A 1 131 ? -37.822 -2.836 45.395 1.00 96.81 131 ASN A CA 1
ATOM 1058 C C . ASN A 1 131 ? -36.717 -1.888 44.906 1.00 96.81 131 ASN A C 1
ATOM 1060 O O . ASN A 1 131 ? -35.790 -2.333 44.224 1.00 96.81 131 ASN A O 1
ATOM 1064 N N . LEU A 1 132 ? -36.774 -0.613 45.304 1.00 96.25 132 LEU A N 1
ATOM 1065 C CA . LEU A 1 132 ? -35.759 0.377 44.952 1.00 96.25 132 LEU A CA 1
ATOM 1066 C C . LEU A 1 132 ? -34.392 0.003 45.544 1.00 96.25 132 LEU A C 1
ATOM 1068 O O . LEU A 1 132 ? -33.378 0.080 44.855 1.00 96.25 132 LEU A O 1
ATOM 1072 N N . GLN A 1 133 ? -34.357 -0.485 46.787 1.00 96.62 133 GLN A N 1
ATOM 1073 C CA . GLN A 1 133 ? -33.135 -0.965 47.431 1.00 96.62 133 GLN A CA 1
ATOM 1074 C C . GLN A 1 133 ? -32.503 -2.125 46.648 1.00 96.62 133 GLN A C 1
ATOM 1076 O O . GLN A 1 133 ? -31.298 -2.113 46.385 1.00 96.62 133 GLN A O 1
ATOM 1081 N N . GLN A 1 134 ? -33.306 -3.109 46.229 1.00 96.75 134 GLN A N 1
ATOM 1082 C CA . GLN A 1 134 ? -32.827 -4.222 45.406 1.00 96.75 134 GLN A CA 1
ATOM 1083 C C . GLN A 1 134 ? -32.338 -3.758 44.030 1.00 96.75 134 GLN A C 1
ATOM 1085 O O . GLN A 1 134 ? -31.318 -4.255 43.547 1.00 96.75 134 GLN A O 1
ATOM 1090 N N . GLN A 1 135 ? -33.033 -2.809 43.397 1.00 96.06 135 GLN A N 1
ATOM 1091 C CA . GLN A 1 135 ? -32.611 -2.233 42.120 1.00 96.06 135 GLN A CA 1
ATOM 1092 C C . GLN A 1 135 ? -31.254 -1.534 42.255 1.00 96.06 135 GLN A C 1
ATOM 1094 O O . GLN A 1 135 ? -30.354 -1.801 41.460 1.00 96.06 135 GLN A O 1
ATOM 1099 N N . LEU A 1 136 ? -31.068 -0.713 43.292 1.00 96.88 136 LEU A N 1
ATOM 1100 C CA . LEU A 1 136 ? -29.799 -0.035 43.562 1.00 96.88 136 LEU A CA 1
ATOM 1101 C C . LEU A 1 136 ? -28.661 -1.020 43.835 1.00 96.88 136 LEU A C 1
ATOM 1103 O O . LEU A 1 136 ? -27.559 -0.831 43.326 1.00 96.88 136 LEU A O 1
ATOM 1107 N N . GLN A 1 137 ? -28.918 -2.098 44.580 1.00 96.44 137 GLN A N 1
ATOM 1108 C CA . GLN A 1 137 ? -27.908 -3.126 44.838 1.00 96.44 137 GLN A CA 1
ATOM 1109 C C . GLN A 1 137 ? -27.475 -3.843 43.546 1.00 96.44 137 GLN A C 1
ATOM 1111 O O . GLN A 1 137 ? -26.283 -4.066 43.331 1.00 96.44 137 GLN A O 1
ATOM 1116 N N . ARG A 1 138 ? -28.421 -4.167 42.653 1.00 96.31 138 ARG A N 1
ATOM 1117 C CA . ARG A 1 138 ? -28.115 -4.742 41.328 1.00 96.31 138 ARG A CA 1
ATOM 1118 C C . ARG A 1 138 ? -27.342 -3.759 40.449 1.00 96.31 138 ARG A C 1
ATOM 1120 O O . ARG A 1 138 ? -26.389 -4.157 39.778 1.00 96.31 138 ARG A O 1
ATOM 1127 N N . GLN A 1 139 ? -27.714 -2.481 40.485 1.00 96.12 139 GLN A N 1
ATOM 1128 C CA . GLN A 1 139 ? -27.014 -1.428 39.756 1.00 96.12 139 GLN A CA 1
ATOM 1129 C C . GLN A 1 139 ? -25.565 -1.289 40.246 1.00 96.12 139 GLN A C 1
ATOM 1131 O O . GLN A 1 139 ? -24.654 -1.244 39.428 1.00 96.12 139 GLN A O 1
ATOM 1136 N N . GLN A 1 140 ? -25.323 -1.310 41.564 1.00 96.94 140 GLN A N 1
ATOM 1137 C CA . GLN A 1 140 ? -23.968 -1.284 42.139 1.00 96.94 140 GLN A CA 1
ATOM 1138 C C . GLN A 1 140 ? -23.119 -2.475 41.687 1.00 96.94 140 GLN A C 1
ATOM 1140 O O . GLN A 1 140 ? -21.956 -2.297 41.334 1.00 96.94 140 GLN A O 1
ATOM 1145 N N . GLN A 1 141 ? -23.692 -3.682 41.662 1.00 96.94 141 GLN A N 1
ATOM 1146 C CA . GLN A 1 141 ? -22.989 -4.865 41.157 1.00 96.94 141 GLN A CA 1
ATOM 1147 C C . GLN A 1 141 ? -22.643 -4.731 39.670 1.00 96.94 141 GLN A C 1
ATOM 1149 O O . GLN A 1 141 ? -21.543 -5.098 39.267 1.00 96.94 141 GLN A O 1
ATOM 1154 N N . THR A 1 142 ? -23.554 -4.174 38.870 1.00 96.75 142 THR A N 1
ATOM 1155 C CA . THR A 1 142 ? -23.329 -3.938 37.435 1.00 96.75 142 THR A CA 1
ATOM 1156 C C . THR A 1 142 ? -22.223 -2.905 37.211 1.00 96.75 142 THR A C 1
ATOM 1158 O O . THR A 1 142 ? -21.313 -3.149 36.424 1.00 96.75 142 THR A O 1
ATOM 1161 N N . ILE A 1 143 ? -22.237 -1.800 37.965 1.00 97.56 143 ILE A N 1
ATOM 1162 C CA . ILE A 1 143 ? -21.173 -0.785 37.941 1.00 97.56 143 ILE A CA 1
ATOM 1163 C C . ILE A 1 143 ? -19.821 -1.417 38.293 1.00 97.56 143 ILE A C 1
ATOM 1165 O O . ILE A 1 143 ? -18.846 -1.205 37.580 1.00 97.56 143 ILE A O 1
ATOM 1169 N N . ALA A 1 144 ? -19.758 -2.239 39.345 1.00 96.94 144 ALA A N 1
ATOM 1170 C CA . ALA A 1 144 ? -18.519 -2.903 39.749 1.00 96.94 144 ALA A CA 1
ATOM 1171 C C . ALA A 1 144 ? -17.977 -3.858 38.665 1.00 96.94 144 ALA A C 1
ATOM 1173 O O . ALA A 1 144 ? -16.767 -3.926 38.445 1.00 96.94 144 ALA A O 1
ATOM 1174 N N . GLN A 1 145 ? -18.859 -4.577 37.961 1.00 96.81 145 GLN A N 1
ATOM 1175 C CA . GLN A 1 145 ? -18.473 -5.433 36.833 1.00 96.81 145 GLN A CA 1
ATOM 1176 C C . GLN A 1 145 ? -17.914 -4.614 35.664 1.00 96.81 145 GLN A C 1
ATOM 1178 O O . GLN A 1 145 ? -16.867 -4.960 35.113 1.00 96.81 145 GLN A O 1
ATOM 1183 N N . ASP A 1 146 ? -18.574 -3.510 35.318 1.00 96.2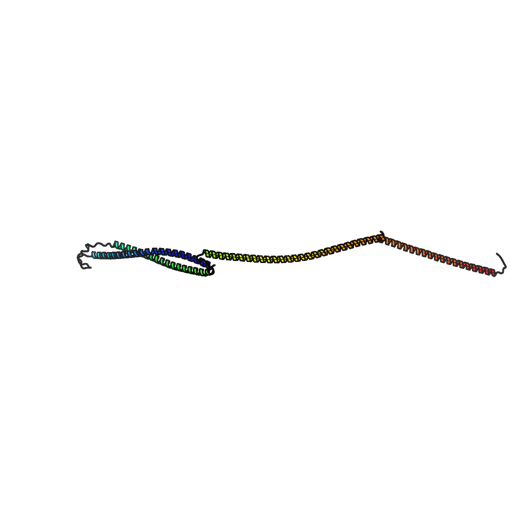5 146 ASP A N 1
ATOM 1184 C CA . ASP A 1 146 ? -18.142 -2.613 34.246 1.00 96.25 146 ASP A CA 1
ATOM 1185 C C . ASP A 1 146 ? -16.805 -1.925 34.577 1.00 96.25 146 ASP A C 1
ATOM 1187 O O . ASP A 1 146 ? -15.932 -1.813 33.714 1.00 96.25 146 ASP A O 1
ATOM 1191 N N . GLU A 1 147 ? -16.591 -1.536 35.837 1.00 96.50 147 GLU A N 1
ATOM 1192 C CA . GLU A 1 147 ? -15.312 -1.009 36.329 1.00 96.50 147 GLU A CA 1
ATOM 1193 C C . GLU A 1 147 ? -14.187 -2.045 36.232 1.00 96.50 147 GLU A C 1
ATOM 1195 O O . GLU A 1 147 ? -13.085 -1.725 35.776 1.00 96.50 147 GLU A O 1
ATOM 1200 N N . GLN A 1 148 ? -14.458 -3.303 36.596 1.00 96.31 148 GLN A N 1
ATOM 1201 C CA . GLN A 1 148 ? -13.492 -4.390 36.451 1.00 96.31 148 GLN A CA 1
ATOM 1202 C C . GLN A 1 148 ? -13.159 -4.652 34.974 1.00 96.31 148 GLN A C 1
ATOM 1204 O O . GLN A 1 148 ? -11.991 -4.852 34.626 1.00 96.31 148 GLN A O 1
ATOM 1209 N N . GLN A 1 149 ? -14.159 -4.619 34.089 1.00 95.19 149 GLN A N 1
ATOM 1210 C CA . GLN A 1 149 ? -13.952 -4.769 32.651 1.00 95.19 149 GLN A CA 1
ATOM 1211 C C . GLN A 1 149 ? -13.098 -3.624 32.086 1.00 95.19 149 GLN A C 1
ATOM 1213 O O . GLN A 1 149 ? -12.167 -3.874 31.315 1.00 95.19 149 GLN A O 1
ATOM 1218 N N . LEU A 1 150 ? -13.365 -2.381 32.500 1.00 94.69 150 LEU A N 1
ATOM 1219 C CA . LEU A 1 150 ? -12.581 -1.213 32.100 1.00 94.69 150 LEU A CA 1
ATOM 1220 C C . LEU A 1 150 ? -11.127 -1.319 32.583 1.00 94.69 150 LEU A C 1
ATOM 1222 O O . LEU A 1 150 ? -10.205 -1.070 31.805 1.00 94.69 150 LEU A O 1
ATOM 1226 N N . ALA A 1 151 ? -10.903 -1.747 33.829 1.00 94.00 151 ALA A N 1
ATOM 1227 C CA . ALA A 1 151 ? -9.563 -1.993 34.361 1.00 94.00 151 ALA A CA 1
ATOM 1228 C C . ALA A 1 151 ? -8.810 -3.066 33.551 1.00 94.00 151 ALA A C 1
ATOM 1230 O O . ALA A 1 151 ? -7.635 -2.886 33.218 1.00 94.00 151 ALA A O 1
ATOM 1231 N N . GLY A 1 152 ? -9.495 -4.145 33.155 1.00 94.75 152 GLY A N 1
ATOM 1232 C CA . GLY A 1 152 ? -8.936 -5.169 32.270 1.00 94.75 152 GLY A CA 1
ATOM 1233 C C . GLY A 1 152 ? -8.522 -4.613 30.903 1.00 94.75 152 GLY A C 1
ATOM 1234 O O . GLY A 1 152 ? -7.417 -4.885 30.429 1.00 94.75 152 GLY A O 1
ATOM 1235 N N . GLN A 1 153 ? -9.357 -3.768 30.292 1.00 93.50 153 GLN A N 1
ATOM 1236 C CA . GLN A 1 153 ? -9.034 -3.108 29.020 1.00 93.50 153 GLN A CA 1
ATOM 1237 C C . GLN A 1 153 ? -7.856 -2.137 29.146 1.00 93.50 153 GLN A C 1
ATOM 1239 O O . GLN A 1 153 ? -7.003 -2.097 28.260 1.00 93.50 153 GLN A O 1
ATOM 1244 N N . GLN A 1 154 ? -7.756 -1.396 30.252 1.00 92.12 154 GLN A N 1
ATOM 1245 C CA . GLN A 1 154 ? -6.606 -0.528 30.526 1.00 92.12 154 GLN A CA 1
ATOM 1246 C C . GLN A 1 154 ? -5.307 -1.329 30.676 1.00 92.12 154 GLN A C 1
ATOM 1248 O O . GLN A 1 154 ? -4.255 -0.902 30.196 1.00 92.12 154 GLN A O 1
ATOM 1253 N N . GLN A 1 155 ? -5.357 -2.504 31.305 1.00 93.00 155 GLN A N 1
ATOM 1254 C CA . GLN A 1 155 ? -4.196 -3.387 31.397 1.00 93.00 155 GLN A CA 1
ATOM 1255 C C . GLN A 1 155 ? -3.805 -3.948 30.025 1.00 93.00 155 GLN A C 1
ATOM 1257 O O . GLN A 1 155 ? -2.625 -3.931 29.671 1.00 93.00 155 GLN A O 1
ATOM 1262 N N . GLN A 1 156 ? -4.782 -4.392 29.232 1.00 93.62 156 GLN A N 1
ATOM 1263 C CA . GLN A 1 156 ? -4.540 -4.879 27.875 1.00 93.62 156 GLN A CA 1
ATOM 1264 C C . GLN A 1 156 ? -3.965 -3.779 26.973 1.00 93.62 156 GLN A C 1
ATOM 1266 O O . GLN A 1 156 ? -3.041 -4.034 26.201 1.00 93.62 156 GLN A O 1
ATOM 1271 N N . TRP A 1 157 ? -4.450 -2.543 27.113 1.00 92.62 157 TRP A N 1
ATOM 1272 C CA . TRP A 1 157 ? -3.870 -1.376 26.459 1.00 92.62 157 TRP A CA 1
ATOM 1273 C C . TRP A 1 157 ? -2.392 -1.220 26.806 1.00 92.62 157 TRP A C 1
ATOM 1275 O O . TRP A 1 157 ? -1.573 -1.190 25.896 1.00 92.62 157 TRP A O 1
ATOM 1285 N N . ARG A 1 158 ? -2.036 -1.201 28.101 1.00 90.69 158 ARG A N 1
ATOM 1286 C CA . ARG A 1 158 ? -0.637 -1.057 28.549 1.00 90.69 158 ARG A CA 1
ATOM 1287 C C . ARG A 1 158 ? 0.277 -2.133 27.967 1.00 90.69 158 ARG A C 1
ATOM 1289 O O . ARG A 1 158 ? 1.410 -1.837 27.607 1.00 90.69 158 ARG A O 1
ATOM 1296 N N . GLN A 1 159 ? -0.204 -3.370 27.854 1.00 92.25 159 GLN A N 1
ATOM 1297 C CA . GLN A 1 159 ? 0.565 -4.460 27.246 1.00 92.25 159 GLN A CA 1
ATOM 1298 C C . GLN A 1 159 ? 0.810 -4.232 25.750 1.00 92.25 159 GLN A C 1
ATOM 1300 O O . GLN A 1 159 ? 1.918 -4.457 25.268 1.00 92.25 159 GLN A O 1
ATOM 1305 N N . LEU A 1 160 ? -0.207 -3.772 25.018 1.00 91.06 160 LEU A N 1
ATOM 1306 C CA . LEU A 1 160 ? -0.102 -3.508 23.581 1.00 91.06 160 LEU A CA 1
ATOM 1307 C C . LEU A 1 160 ? 0.651 -2.207 23.265 1.00 91.06 160 LEU A C 1
ATOM 1309 O O . LEU A 1 160 ? 1.278 -2.117 22.212 1.00 91.06 160 LEU A O 1
ATOM 1313 N N . SER A 1 161 ? 0.590 -1.210 24.150 1.00 91.00 161 SER A N 1
ATOM 1314 C CA . SER A 1 161 ? 1.234 0.094 23.975 1.00 91.00 161 SER A CA 1
ATOM 1315 C C . SER A 1 161 ? 2.687 0.122 24.451 1.00 91.00 161 SER A C 1
ATOM 1317 O O . SER A 1 161 ? 3.457 0.938 23.954 1.00 91.00 161 SER A O 1
ATOM 1319 N N . ALA A 1 162 ? 3.092 -0.773 25.363 1.00 88.50 162 ALA A N 1
ATOM 1320 C CA . ALA A 1 162 ? 4.467 -0.876 25.860 1.00 88.50 162 ALA A CA 1
ATOM 1321 C C . ALA A 1 162 ? 5.544 -0.924 24.754 1.00 88.50 162 ALA A C 1
ATOM 1323 O O . ALA A 1 162 ? 6.476 -0.124 24.821 1.00 88.50 162 ALA A O 1
ATOM 1324 N N . PRO A 1 163 ? 5.445 -1.780 23.713 1.00 91.25 163 PRO A N 1
ATOM 1325 C CA . PRO A 1 163 ? 6.441 -1.801 22.638 1.00 91.25 163 PRO A CA 1
ATOM 1326 C C . PRO A 1 163 ? 6.383 -0.570 21.723 1.00 91.25 163 PRO A C 1
ATOM 1328 O O . PRO A 1 163 ? 7.329 -0.317 20.986 1.00 91.25 163 PRO A O 1
ATOM 1331 N N . LEU A 1 164 ? 5.276 0.177 21.744 1.00 87.88 164 LEU A N 1
ATOM 1332 C CA . LEU A 1 164 ? 5.060 1.359 20.909 1.00 87.88 164 LEU A CA 1
ATOM 1333 C C . LEU A 1 164 ? 5.507 2.655 21.602 1.00 87.88 164 LEU A C 1
ATOM 1335 O O . LEU A 1 164 ? 5.453 3.710 20.978 1.00 87.88 164 LEU A O 1
ATOM 1339 N N . ALA A 1 165 ? 5.936 2.569 22.869 1.00 86.62 165 ALA A N 1
ATOM 1340 C CA . ALA A 1 165 ? 6.399 3.691 23.685 1.00 86.62 165 ALA A CA 1
ATOM 1341 C C . ALA A 1 165 ? 5.428 4.889 23.699 1.00 86.62 165 ALA A C 1
ATOM 1343 O O . ALA A 1 165 ? 5.855 6.038 23.642 1.00 86.62 165 ALA A O 1
ATOM 1344 N N . PHE A 1 166 ? 4.119 4.619 23.765 1.00 86.69 166 PHE A N 1
ATOM 1345 C CA . PHE A 1 166 ? 3.113 5.679 23.857 1.00 86.69 166 PHE A CA 1
ATOM 1346 C C . PHE A 1 166 ? 3.257 6.470 25.159 1.00 86.69 166 PHE A C 1
ATOM 1348 O O . PHE A 1 166 ? 3.399 5.893 26.238 1.00 86.69 166 PHE A O 1
ATOM 1355 N N . ASP A 1 167 ? 3.156 7.788 25.042 1.00 85.19 167 ASP A N 1
ATOM 1356 C CA . ASP A 1 167 ? 3.101 8.764 26.132 1.00 85.19 167 ASP A CA 1
ATOM 1357 C C . ASP A 1 167 ? 1.666 9.038 26.615 1.00 85.19 167 ASP A C 1
ATOM 1359 O O . ASP A 1 167 ? 1.467 9.725 27.617 1.00 85.19 167 ASP A O 1
ATOM 1363 N N . PHE A 1 168 ? 0.672 8.445 25.952 1.00 86.31 168 PHE A N 1
ATOM 1364 C CA . PHE A 1 168 ? -0.747 8.624 26.240 1.00 86.31 168 PHE A CA 1
ATOM 1365 C C . PHE A 1 168 ? -1.467 7.336 26.646 1.00 86.31 168 PHE A C 1
ATOM 1367 O O . PHE A 1 168 ? -0.996 6.205 26.473 1.00 86.31 168 PHE A O 1
ATOM 1374 N N . THR A 1 169 ? -2.649 7.515 27.227 1.00 86.94 169 THR A N 1
ATOM 1375 C CA . THR A 1 169 ? -3.451 6.449 27.824 1.00 86.94 169 THR A CA 1
ATOM 1376 C C . THR A 1 169 ? -4.663 6.092 26.968 1.00 86.94 169 THR A C 1
ATOM 1378 O O . THR A 1 169 ? -5.016 6.778 26.015 1.00 86.94 169 THR A O 1
ATOM 1381 N N . LEU A 1 170 ? -5.354 5.013 27.345 1.00 86.62 170 LEU A N 1
ATOM 1382 C CA . LEU A 1 170 ? -6.605 4.588 26.709 1.00 86.62 170 LEU A CA 1
ATOM 1383 C C . LEU A 1 170 ? -7.711 5.667 26.756 1.00 86.62 170 LEU A C 1
ATOM 1385 O O . LEU A 1 170 ? -8.648 5.609 25.964 1.00 86.62 170 LEU A O 1
ATOM 1389 N N . ALA A 1 171 ? -7.621 6.634 27.676 1.00 83.00 171 ALA A N 1
ATOM 1390 C CA . ALA A 1 171 ? -8.569 7.743 27.771 1.00 83.00 171 ALA A CA 1
ATOM 1391 C C . ALA A 1 171 ? -8.345 8.817 26.687 1.00 83.00 171 ALA A C 1
ATOM 1393 O O . ALA A 1 171 ? -9.280 9.534 26.330 1.00 83.00 171 ALA A O 1
ATOM 1394 N N . ASP A 1 172 ? -7.138 8.896 26.125 1.00 86.81 172 ASP A N 1
ATOM 1395 C CA . ASP A 1 172 ? -6.714 9.943 25.194 1.00 86.81 172 ASP A CA 1
ATOM 1396 C C . ASP A 1 172 ? -7.086 9.580 23.746 1.00 86.81 172 ASP A C 1
ATOM 1398 O O . ASP A 1 172 ? -6.239 9.373 22.873 1.00 86.81 172 ASP A O 1
ATOM 1402 N N . GLY A 1 173 ? -8.393 9.474 23.484 1.00 84.69 173 GLY A N 1
ATOM 1403 C CA . GLY A 1 173 ? -8.925 9.015 22.195 1.00 84.69 173 GLY A CA 1
ATOM 1404 C C . GLY A 1 173 ? -8.482 9.859 20.992 1.00 84.69 173 GLY A C 1
ATOM 1405 O O . GLY A 1 173 ? -8.253 9.314 19.911 1.00 84.69 173 GLY A O 1
ATOM 1406 N N . GLU A 1 174 ? -8.307 11.171 21.172 1.00 88.31 174 GLU A N 1
ATOM 1407 C CA . GLU A 1 174 ? -7.814 12.063 20.114 1.00 88.31 174 GLU A CA 1
ATOM 1408 C C . GLU A 1 174 ? -6.362 11.763 19.734 1.00 88.31 174 GLU A C 1
ATOM 1410 O O . GLU A 1 174 ? -6.042 11.707 18.547 1.00 88.31 174 GLU A O 1
ATOM 1415 N N . GLN A 1 175 ? -5.499 11.498 20.719 1.00 90.00 175 GLN A N 1
ATOM 1416 C CA . GLN A 1 175 ? -4.088 11.194 20.477 1.00 90.00 175 GLN A CA 1
ATOM 1417 C C . GLN A 1 175 ? -3.925 9.842 19.780 1.00 90.00 175 GLN A C 1
ATOM 1419 O O . GLN A 1 175 ? -3.170 9.728 18.814 1.00 90.00 175 GLN A O 1
ATOM 1424 N N . LEU A 1 176 ? -4.711 8.837 20.184 1.00 89.69 176 LEU A N 1
ATOM 1425 C CA . LEU A 1 176 ? -4.758 7.557 19.478 1.00 89.69 176 LEU A CA 1
ATOM 1426 C C . LEU A 1 176 ? -5.222 7.725 18.026 1.00 89.69 176 LEU A C 1
ATOM 1428 O O . LEU A 1 176 ? -4.638 7.126 17.125 1.00 89.69 176 LEU A O 1
ATOM 1432 N N . SER A 1 177 ? -6.269 8.520 17.794 1.00 89.25 177 SER A N 1
ATOM 1433 C CA . SER A 1 177 ? -6.776 8.794 16.446 1.00 89.25 177 SER A CA 1
ATOM 1434 C C . SER A 1 177 ? -5.719 9.492 15.587 1.00 89.25 177 SER A C 1
ATOM 1436 O O . SER A 1 177 ? -5.447 9.057 14.468 1.00 89.25 177 SER A O 1
ATOM 1438 N N . ALA A 1 178 ? -5.050 10.513 16.130 1.00 91.75 178 ALA A N 1
ATOM 1439 C CA . ALA A 1 178 ? -3.956 11.206 15.457 1.00 91.75 178 ALA A CA 1
ATOM 1440 C C . ALA A 1 178 ? -2.802 10.252 15.110 1.00 91.75 178 ALA A C 1
ATOM 1442 O O . ALA A 1 178 ? -2.318 10.267 13.979 1.00 91.75 178 ALA A O 1
ATOM 1443 N N . TRP A 1 179 ? -2.410 9.373 16.038 1.00 92.06 179 TRP A N 1
ATOM 1444 C CA . TRP A 1 179 ? -1.378 8.367 15.791 1.00 92.06 179 TRP A CA 1
ATOM 1445 C C . TRP A 1 179 ? -1.789 7.356 14.712 1.00 92.06 179 TRP A C 1
ATOM 1447 O O . TRP A 1 179 ? -0.991 7.057 13.826 1.00 92.06 179 TRP A O 1
ATOM 1457 N N . LEU A 1 180 ? -3.030 6.848 14.746 1.00 90.94 180 LEU A N 1
ATOM 1458 C CA . LEU A 1 180 ? -3.554 5.931 13.725 1.00 90.94 180 LEU A CA 1
ATOM 1459 C C . LEU A 1 180 ? -3.572 6.585 12.338 1.00 90.94 180 LEU A C 1
ATOM 1461 O O . LEU A 1 180 ? -3.134 5.963 11.374 1.00 90.94 180 LEU A O 1
ATOM 1465 N N . ASN A 1 181 ? -4.004 7.843 12.252 1.00 93.06 181 ASN A N 1
ATOM 1466 C CA . ASN A 1 181 ? -4.005 8.595 11.001 1.00 93.06 181 ASN A CA 1
ATOM 1467 C C . ASN A 1 181 ? -2.582 8.850 10.490 1.00 93.06 181 ASN A C 1
ATOM 1469 O O . ASN A 1 181 ? -2.323 8.645 9.310 1.00 93.06 181 ASN A O 1
ATOM 1473 N N . GLY A 1 182 ? -1.644 9.224 11.368 1.00 93.88 182 GLY A N 1
ATOM 1474 C CA . GLY A 1 182 ? -0.234 9.389 10.999 1.00 93.88 182 GLY A CA 1
ATOM 1475 C C . GLY A 1 182 ? 0.376 8.092 10.465 1.00 93.88 182 GLY A C 1
ATOM 1476 O O . GLY A 1 182 ? 1.034 8.086 9.432 1.00 93.88 182 GLY A O 1
ATOM 1477 N N . CYS A 1 183 ? 0.064 6.976 11.118 1.00 91.12 183 CYS A N 1
ATOM 1478 C CA . CYS A 1 183 ? 0.413 5.629 10.686 1.00 91.12 183 CYS A CA 1
ATOM 1479 C C . CYS A 1 183 ? -0.106 5.280 9.278 1.00 91.12 183 CYS A C 1
ATOM 1481 O O . CYS A 1 183 ? 0.620 4.680 8.482 1.00 91.12 183 CYS A O 1
ATOM 1483 N N . ASP A 1 184 ? -1.362 5.618 8.986 1.00 93.94 184 ASP A N 1
ATOM 1484 C CA . ASP A 1 184 ? -1.975 5.372 7.680 1.00 93.94 184 ASP A CA 1
ATOM 1485 C C . ASP A 1 184 ? -1.411 6.321 6.611 1.00 93.94 184 ASP A C 1
ATOM 1487 O O . ASP A 1 184 ? -1.207 5.919 5.466 1.00 93.94 184 ASP A O 1
ATOM 1491 N N . ASP A 1 185 ? -1.109 7.568 6.970 1.00 94.88 185 ASP A N 1
ATOM 1492 C CA . ASP A 1 185 ? -0.476 8.535 6.076 1.00 94.88 185 ASP A CA 1
ATOM 1493 C C . ASP A 1 185 ? 0.965 8.137 5.729 1.00 94.88 185 ASP A C 1
ATOM 1495 O O . ASP A 1 185 ? 1.364 8.246 4.569 1.00 94.88 185 ASP A O 1
ATOM 1499 N N . GLU A 1 186 ? 1.747 7.644 6.693 1.00 95.12 186 GLU A N 1
ATOM 1500 C CA . GLU A 1 186 ? 3.083 7.082 6.451 1.00 95.12 186 GLU A CA 1
ATOM 1501 C C . GLU A 1 186 ? 3.027 5.887 5.499 1.00 95.12 186 GLU A C 1
ATOM 1503 O O . GLU A 1 186 ? 3.816 5.806 4.556 1.00 95.12 186 GLU A O 1
ATOM 1508 N N . GLU A 1 187 ? 2.059 4.990 5.693 1.00 95.38 187 GLU A N 1
ATOM 1509 C CA . GLU A 1 187 ? 1.857 3.839 4.816 1.00 95.38 187 GLU A CA 1
ATOM 1510 C C . GLU A 1 187 ? 1.483 4.275 3.393 1.00 95.38 187 GLU A C 1
ATOM 1512 O O . GLU A 1 187 ? 2.084 3.801 2.427 1.00 95.38 187 GLU A O 1
ATOM 1517 N N . ARG A 1 188 ? 0.572 5.247 3.248 1.00 96.50 188 ARG A N 1
ATOM 1518 C CA . ARG A 1 188 ? 0.225 5.830 1.940 1.00 96.50 188 ARG A CA 1
ATOM 1519 C C . ARG A 1 188 ? 1.424 6.504 1.276 1.00 96.50 188 ARG A C 1
ATOM 1521 O O . ARG A 1 188 ? 1.627 6.329 0.076 1.00 96.50 188 ARG A O 1
ATOM 1528 N N . ARG A 1 189 ? 2.237 7.254 2.030 1.00 97.12 189 ARG A N 1
ATOM 1529 C CA . ARG A 1 189 ? 3.471 7.873 1.510 1.00 97.12 189 ARG A CA 1
ATOM 1530 C C . ARG A 1 189 ? 4.460 6.812 1.036 1.00 97.12 189 ARG A C 1
ATOM 1532 O O . ARG A 1 189 ? 5.020 6.965 -0.045 1.00 97.12 189 ARG A O 1
ATOM 1539 N N . GLY A 1 190 ? 4.638 5.737 1.803 1.00 97.25 190 GLY A N 1
ATOM 1540 C CA . GLY A 1 190 ? 5.491 4.608 1.434 1.00 97.25 190 GLY A CA 1
ATOM 1541 C C . GLY A 1 190 ? 5.017 3.908 0.159 1.00 97.25 190 GLY A C 1
ATOM 1542 O O . GLY A 1 190 ? 5.815 3.685 -0.748 1.00 97.25 190 GLY A O 1
ATOM 1543 N N . GLN A 1 191 ? 3.715 3.633 0.047 1.00 97.44 191 GLN A N 1
ATOM 1544 C CA . GLN A 1 191 ? 3.113 3.045 -1.156 1.00 97.44 191 GLN A CA 1
ATOM 1545 C C . GLN A 1 191 ? 3.287 3.949 -2.382 1.00 97.44 191 GLN A C 1
ATOM 1547 O O . GLN A 1 191 ? 3.670 3.479 -3.450 1.00 97.44 191 GLN A O 1
ATOM 1552 N N . HIS A 1 192 ? 3.064 5.254 -2.222 1.00 97.69 192 HIS A N 1
ATOM 1553 C CA . HIS A 1 192 ? 3.255 6.219 -3.300 1.00 97.69 192 HIS A CA 1
ATOM 1554 C C . HIS A 1 192 ? 4.724 6.306 -3.739 1.00 97.69 192 HIS A C 1
ATOM 1556 O O . HIS A 1 192 ? 5.010 6.298 -4.934 1.00 97.69 192 HIS A O 1
ATOM 1562 N N . ALA A 1 193 ? 5.668 6.337 -2.792 1.00 97.62 193 ALA A N 1
ATOM 1563 C CA . ALA A 1 193 ? 7.097 6.321 -3.099 1.00 97.62 193 ALA A CA 1
ATOM 1564 C C . ALA A 1 193 ? 7.507 5.031 -3.829 1.00 97.62 193 ALA A C 1
ATOM 1566 O O . ALA A 1 193 ? 8.238 5.091 -4.816 1.00 97.62 193 ALA A O 1
ATOM 1567 N N . LEU A 1 194 ? 6.996 3.871 -3.399 1.00 98.06 194 LEU A N 1
ATOM 1568 C CA . LEU A 1 194 ? 7.237 2.594 -4.073 1.00 98.06 194 LEU A CA 1
ATOM 1569 C C . LEU A 1 194 ? 6.732 2.624 -5.521 1.00 98.06 194 LEU A C 1
ATOM 1571 O O . LEU A 1 194 ? 7.486 2.298 -6.435 1.00 98.06 194 LEU A O 1
ATOM 1575 N N . GLN A 1 195 ? 5.506 3.100 -5.743 1.00 98.12 195 GLN A N 1
ATOM 1576 C CA . GLN A 1 195 ? 4.933 3.231 -7.082 1.00 98.12 195 GLN A CA 1
ATOM 1577 C C . GLN A 1 195 ? 5.763 4.169 -7.975 1.00 98.12 195 GLN A C 1
ATOM 1579 O O . GLN A 1 195 ? 5.993 3.872 -9.148 1.00 98.12 195 GLN A O 1
ATOM 1584 N N . GLN A 1 196 ? 6.251 5.289 -7.432 1.00 97.81 196 GLN A N 1
ATOM 1585 C CA . GLN A 1 196 ? 7.145 6.195 -8.159 1.00 97.81 196 GLN A CA 1
ATOM 1586 C C . GLN A 1 196 ? 8.467 5.515 -8.536 1.00 97.81 196 GLN A C 1
ATOM 1588 O O . GLN A 1 196 ? 8.937 5.670 -9.664 1.00 97.81 196 GLN A O 1
ATOM 1593 N N . HIS A 1 197 ? 9.057 4.740 -7.623 1.00 97.50 197 HIS A N 1
ATOM 1594 C CA . HIS A 1 197 ? 10.272 3.978 -7.904 1.00 97.50 197 HIS A CA 1
ATOM 1595 C C . HIS A 1 197 ? 10.051 2.911 -8.981 1.00 97.50 197 HIS A C 1
ATOM 1597 O O . HIS A 1 197 ? 10.894 2.765 -9.865 1.00 97.50 197 HIS A O 1
ATOM 1603 N N . GLU A 1 198 ? 8.919 2.207 -8.959 1.00 98.06 198 GLU A N 1
ATOM 1604 C CA . GLU A 1 198 ? 8.557 1.224 -9.987 1.00 98.06 198 GLU A CA 1
ATOM 1605 C C . GLU A 1 198 ? 8.391 1.874 -11.367 1.00 98.06 198 GLU A C 1
ATOM 1607 O O . GLU A 1 198 ? 8.945 1.384 -12.353 1.00 98.06 198 GLU A O 1
ATOM 1612 N N . GLN A 1 199 ? 7.697 3.013 -11.443 1.00 97.94 199 GLN A N 1
ATOM 1613 C CA . GLN A 1 199 ? 7.550 3.779 -12.685 1.00 97.94 199 GLN A CA 1
ATOM 1614 C C . GLN A 1 199 ? 8.901 4.275 -13.209 1.00 97.94 199 GLN A C 1
ATOM 1616 O O . GLN A 1 199 ? 9.191 4.145 -14.400 1.00 97.94 199 GLN A O 1
ATOM 1621 N N . ALA A 1 200 ? 9.758 4.798 -12.328 1.00 97.69 200 ALA A N 1
ATOM 1622 C CA . ALA A 1 200 ? 11.099 5.234 -12.699 1.00 97.69 200 ALA A CA 1
ATOM 1623 C C . ALA A 1 200 ? 11.958 4.063 -13.205 1.00 97.69 200 ALA A C 1
ATOM 1625 O O . ALA A 1 200 ? 12.659 4.203 -14.206 1.00 97.69 200 ALA A O 1
ATOM 1626 N N . ALA A 1 201 ? 11.876 2.892 -12.567 1.00 98.19 201 ALA A N 1
ATOM 1627 C CA . ALA A 1 201 ? 12.587 1.693 -13.007 1.00 98.19 201 ALA A CA 1
ATOM 1628 C C . ALA A 1 201 ? 12.127 1.231 -14.400 1.00 98.19 201 ALA A C 1
ATOM 1630 O O . ALA A 1 201 ? 12.964 0.922 -15.252 1.00 98.19 201 ALA A O 1
ATOM 1631 N N . GLN A 1 202 ? 10.817 1.246 -14.665 1.00 98.19 202 GLN A N 1
ATOM 1632 C CA . GLN A 1 202 ? 10.263 0.938 -15.988 1.00 98.19 202 GLN A CA 1
ATOM 1633 C C . GLN A 1 202 ? 10.722 1.949 -17.046 1.00 98.19 202 GLN A C 1
ATOM 1635 O O . GLN A 1 202 ? 11.146 1.546 -18.128 1.00 98.19 202 GLN A O 1
ATOM 1640 N N . ALA A 1 203 ? 10.709 3.247 -16.727 1.00 98.06 203 ALA A N 1
ATOM 1641 C CA . ALA A 1 203 ? 11.186 4.293 -17.630 1.00 98.06 203 ALA A CA 1
ATOM 1642 C C . ALA A 1 203 ? 12.680 4.129 -17.961 1.00 98.06 203 ALA A C 1
ATOM 1644 O O . ALA A 1 203 ? 13.078 4.257 -19.119 1.00 98.06 203 ALA A O 1
ATOM 1645 N N . VAL A 1 204 ? 13.510 3.779 -16.971 1.00 98.31 204 VAL A N 1
ATOM 1646 C CA . VAL A 1 204 ? 14.933 3.473 -17.190 1.00 98.31 204 VAL A CA 1
ATOM 1647 C C . VAL A 1 204 ? 15.102 2.254 -18.096 1.00 98.31 204 VAL A C 1
ATOM 1649 O O . VAL A 1 204 ? 15.966 2.273 -18.972 1.00 98.31 204 VAL A O 1
ATOM 1652 N N . GLN A 1 205 ? 14.293 1.206 -17.924 1.00 98.00 205 GLN A N 1
ATOM 1653 C CA . GLN A 1 205 ? 14.358 0.027 -18.787 1.00 98.00 205 GLN A CA 1
ATOM 1654 C C . GLN A 1 205 ? 13.974 0.364 -20.235 1.00 98.00 205 GLN A C 1
ATOM 1656 O O . GLN A 1 205 ? 14.724 0.041 -21.152 1.00 98.00 205 GLN A O 1
ATOM 1661 N N . GLN A 1 206 ? 12.883 1.105 -20.440 1.00 98.12 206 GLN A N 1
ATOM 1662 C CA . GLN A 1 206 ? 12.472 1.571 -21.769 1.00 98.12 206 GLN A CA 1
ATOM 1663 C C . GLN A 1 206 ? 13.543 2.450 -22.427 1.00 98.12 206 GLN A C 1
ATOM 1665 O O . GLN A 1 206 ? 13.826 2.300 -23.614 1.00 98.12 206 GLN A O 1
ATOM 1670 N N . ALA A 1 207 ? 14.182 3.339 -21.659 1.00 97.81 207 ALA A N 1
ATOM 1671 C CA . ALA A 1 207 ? 15.272 4.172 -22.157 1.00 97.81 207 ALA A CA 1
ATOM 1672 C C . ALA A 1 207 ? 16.501 3.340 -22.568 1.00 97.81 207 ALA A C 1
ATOM 1674 O O . ALA A 1 207 ? 17.137 3.649 -23.576 1.00 97.81 207 ALA A O 1
ATOM 1675 N N . LYS A 1 208 ? 16.824 2.268 -21.830 1.00 98.06 208 LYS A N 1
ATOM 1676 C CA . LYS A 1 208 ? 17.895 1.328 -22.202 1.00 98.06 208 LYS A CA 1
ATOM 1677 C C . LYS A 1 208 ? 17.574 0.587 -23.496 1.00 98.06 208 LYS A C 1
ATOM 1679 O O . LYS A 1 208 ? 18.426 0.532 -24.379 1.00 98.06 208 LYS A O 1
ATOM 1684 N N . ASP A 1 209 ? 16.359 0.068 -23.627 1.00 98.19 209 ASP A N 1
ATOM 1685 C CA . ASP A 1 209 ? 15.938 -0.660 -24.827 1.00 98.19 209 ASP A CA 1
ATOM 1686 C C . ASP A 1 209 ? 15.944 0.268 -26.058 1.00 98.19 209 ASP A C 1
ATOM 1688 O O . ASP A 1 209 ? 16.455 -0.099 -27.119 1.00 98.19 209 ASP A O 1
ATOM 1692 N N . ALA A 1 210 ? 15.482 1.515 -25.898 1.00 97.88 210 ALA A N 1
ATOM 1693 C CA . ALA A 1 210 ? 15.549 2.541 -26.938 1.00 97.88 210 ALA A CA 1
ATOM 1694 C C . ALA A 1 210 ? 16.995 2.893 -27.329 1.00 97.88 210 ALA A C 1
ATOM 1696 O O . ALA A 1 210 ? 17.292 3.047 -28.516 1.00 97.88 210 ALA A O 1
ATOM 1697 N N . LEU A 1 211 ? 17.911 2.983 -26.358 1.00 98.38 211 LEU A N 1
ATOM 1698 C CA . LEU A 1 211 ? 19.331 3.221 -26.623 1.00 98.38 211 LEU A CA 1
ATOM 1699 C C . LEU A 1 211 ? 19.948 2.079 -27.444 1.00 98.38 211 LEU A C 1
ATOM 1701 O O . LEU A 1 211 ? 20.668 2.348 -28.404 1.00 98.38 211 LEU A O 1
ATOM 1705 N N . ILE A 1 212 ? 19.644 0.823 -27.108 1.00 98.38 212 ILE A N 1
ATOM 1706 C CA . ILE A 1 212 ? 20.128 -0.356 -27.847 1.00 98.38 212 ILE A CA 1
ATOM 1707 C C . ILE A 1 212 ? 19.588 -0.355 -29.285 1.00 98.38 212 ILE A C 1
ATOM 1709 O O . ILE A 1 212 ? 20.341 -0.603 -30.233 1.00 98.38 212 ILE A O 1
ATOM 1713 N N . ALA A 1 213 ? 18.305 -0.034 -29.470 1.00 98.12 213 ALA A N 1
ATOM 1714 C CA . ALA A 1 213 ? 17.704 0.114 -30.795 1.00 98.12 213 ALA A CA 1
ATOM 1715 C C . ALA A 1 213 ? 18.407 1.202 -31.625 1.00 98.12 213 ALA A C 1
ATOM 1717 O O . ALA A 1 213 ? 18.804 0.942 -32.763 1.00 98.12 213 ALA A O 1
ATOM 1718 N N . LEU A 1 214 ? 18.635 2.387 -31.046 1.00 97.88 214 LEU A N 1
ATOM 1719 C CA . LEU A 1 214 ? 19.344 3.483 -31.716 1.00 97.88 214 LEU A CA 1
ATOM 1720 C C . LEU A 1 214 ? 20.793 3.116 -32.058 1.00 97.88 214 LEU A C 1
ATOM 1722 O O . LEU A 1 214 ? 21.249 3.410 -33.162 1.00 97.88 214 LEU A O 1
ATOM 1726 N N . GLN A 1 215 ? 21.510 2.435 -31.160 1.00 98.38 215 GLN A N 1
ATOM 1727 C CA . GLN A 1 215 ? 22.868 1.947 -31.426 1.00 98.38 215 GLN A CA 1
ATOM 1728 C C . GLN A 1 215 ? 22.895 0.943 -32.583 1.00 98.38 215 GLN A C 1
ATOM 1730 O O . GLN A 1 215 ? 23.762 1.020 -33.453 1.00 98.38 215 GLN A O 1
ATOM 1735 N N . THR A 1 216 ? 21.919 0.036 -32.637 1.00 98.06 216 THR A N 1
ATOM 1736 C CA . THR A 1 216 ? 21.799 -0.943 -33.726 1.00 98.06 216 THR A CA 1
ATOM 1737 C C . THR A 1 216 ? 21.519 -0.244 -35.059 1.00 98.06 216 THR A C 1
ATOM 1739 O O . THR A 1 216 ? 22.171 -0.534 -36.062 1.00 98.06 216 THR A O 1
ATOM 1742 N N . GLN A 1 217 ? 20.604 0.730 -35.073 1.00 98.00 217 GLN A N 1
ATOM 1743 C CA . GLN A 1 217 ? 20.300 1.522 -36.266 1.00 98.00 217 GLN A CA 1
ATOM 1744 C C . GLN A 1 217 ? 21.517 2.336 -36.734 1.00 98.00 217 GLN A C 1
ATOM 1746 O O . GLN A 1 217 ? 21.796 2.404 -37.934 1.00 98.00 217 GLN A O 1
ATOM 1751 N N . GLN A 1 218 ? 22.270 2.921 -35.798 1.00 98.06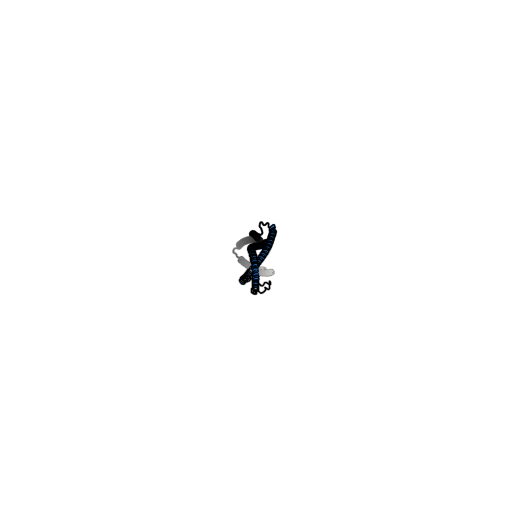 218 GLN A N 1
ATOM 1752 C CA . GLN A 1 218 ? 23.500 3.649 -36.099 1.00 98.06 218 GLN A CA 1
ATOM 1753 C C . GLN A 1 218 ? 24.526 2.735 -36.778 1.00 98.06 218 GLN A C 1
ATOM 1755 O O . GLN A 1 218 ? 25.063 3.105 -37.820 1.00 98.06 218 GLN A O 1
ATOM 1760 N N . GLN A 1 219 ? 24.761 1.535 -36.239 1.00 98.00 219 GLN A N 1
ATOM 1761 C CA . GLN A 1 219 ? 25.686 0.562 -36.832 1.00 98.00 219 GLN A CA 1
ATOM 1762 C C . GLN A 1 219 ? 25.250 0.137 -38.240 1.00 98.00 219 GLN A C 1
ATOM 1764 O O . GLN A 1 219 ? 26.075 0.101 -39.151 1.00 98.00 219 GLN A O 1
ATOM 1769 N N . GLN A 1 220 ? 23.956 -0.123 -38.451 1.00 98.00 220 GLN A N 1
ATOM 1770 C CA . GLN A 1 220 ? 23.424 -0.451 -39.779 1.00 98.00 220 GLN A CA 1
ATOM 1771 C C . GLN A 1 220 ? 23.643 0.691 -40.777 1.00 98.00 220 GLN A C 1
ATOM 1773 O O . GLN A 1 220 ? 24.084 0.462 -41.902 1.00 98.00 220 GLN A O 1
ATOM 1778 N N . THR A 1 221 ? 23.386 1.929 -40.352 1.00 97.38 221 THR A N 1
ATOM 1779 C CA . THR A 1 221 ? 23.576 3.115 -41.198 1.00 97.38 221 THR A CA 1
ATOM 1780 C C . THR A 1 221 ? 25.052 3.321 -41.532 1.00 97.38 221 THR A C 1
ATOM 1782 O O . THR A 1 221 ? 25.385 3.613 -42.676 1.00 97.38 221 THR A O 1
ATOM 1785 N N . GLN A 1 222 ? 25.951 3.111 -40.567 1.00 98.00 222 GLN A N 1
ATOM 1786 C CA . GLN A 1 222 ? 27.399 3.179 -40.783 1.00 98.00 222 GLN A CA 1
ATOM 1787 C C . GLN A 1 222 ? 27.881 2.126 -41.789 1.00 98.00 222 GLN A C 1
ATOM 1789 O O . GLN A 1 222 ? 28.667 2.446 -42.675 1.00 98.00 222 GLN A O 1
ATOM 1794 N N . GLN A 1 223 ? 27.379 0.890 -41.701 1.00 97.56 223 GLN A N 1
ATOM 1795 C CA . GLN A 1 223 ? 27.703 -0.162 -42.671 1.00 97.56 223 GLN A CA 1
ATOM 1796 C C . GLN A 1 223 ? 27.201 0.188 -44.078 1.00 97.56 223 GLN A C 1
ATOM 1798 O O . GLN A 1 223 ? 27.929 0.018 -45.053 1.00 97.56 223 GLN A O 1
ATOM 1803 N N . GLN A 1 224 ? 25.978 0.714 -44.196 1.00 97.56 224 GLN A N 1
ATOM 1804 C CA . GLN A 1 224 ? 25.435 1.166 -45.480 1.00 97.56 224 GLN A CA 1
ATOM 1805 C C . GLN A 1 224 ? 26.244 2.324 -46.070 1.00 97.56 224 GLN A C 1
ATOM 1807 O O . GLN A 1 224 ? 26.505 2.327 -47.272 1.00 97.56 224 GLN A O 1
ATOM 1812 N N . LEU A 1 225 ? 26.664 3.280 -45.236 1.00 98.06 225 LEU A N 1
ATOM 1813 C CA . LEU A 1 225 ? 27.511 4.389 -45.661 1.00 98.06 225 LEU A CA 1
ATOM 1814 C C . LEU A 1 225 ? 28.849 3.876 -46.207 1.00 98.06 225 LEU A C 1
ATOM 1816 O O . LEU A 1 225 ? 29.214 4.241 -47.318 1.00 98.06 225 LEU A O 1
ATOM 1820 N N . ALA A 1 226 ? 29.516 2.966 -45.490 1.00 97.56 226 ALA A N 1
ATOM 1821 C CA . ALA A 1 226 ? 30.783 2.380 -45.929 1.00 97.56 226 ALA A CA 1
ATOM 1822 C C . ALA A 1 226 ? 30.655 1.650 -47.283 1.00 97.56 226 ALA A C 1
ATOM 1824 O O . ALA A 1 226 ? 31.500 1.812 -48.162 1.00 97.56 226 ALA A O 1
ATOM 1825 N N . LEU A 1 227 ? 29.566 0.898 -47.491 1.00 97.94 227 LEU A N 1
ATOM 1826 C CA . LEU A 1 227 ? 29.284 0.238 -48.774 1.00 97.94 227 LEU A CA 1
ATOM 1827 C C . LEU A 1 227 ? 29.042 1.244 -49.910 1.00 97.94 227 LEU A C 1
ATOM 1829 O O . LEU A 1 227 ? 29.466 1.024 -51.047 1.00 97.94 227 LEU A O 1
ATOM 1833 N N . LEU A 1 228 ? 28.338 2.345 -49.628 1.00 97.38 228 LEU A N 1
ATOM 1834 C CA . LEU A 1 228 ? 28.107 3.408 -50.608 1.00 97.38 228 LEU A CA 1
ATOM 1835 C C . LEU A 1 228 ? 29.399 4.151 -50.952 1.00 97.38 228 LEU A C 1
ATOM 1837 O O . LEU A 1 228 ? 29.611 4.454 -52.126 1.00 97.38 228 LEU A O 1
ATOM 1841 N N . GLU A 1 229 ? 30.258 4.406 -49.967 1.00 97.69 229 GLU A N 1
ATOM 1842 C CA . GLU A 1 229 ? 31.580 5.004 -50.164 1.00 97.69 229 GLU A CA 1
ATOM 1843 C C . GLU A 1 229 ? 32.452 4.123 -51.065 1.00 97.69 229 GLU A C 1
ATOM 1845 O O . GLU A 1 229 ? 32.963 4.610 -52.073 1.00 97.69 229 GLU A O 1
ATOM 1850 N N . GLU A 1 230 ? 32.536 2.816 -50.793 1.00 97.31 230 GLU A N 1
ATOM 1851 C CA . GLU A 1 230 ? 33.281 1.874 -51.639 1.00 97.31 230 GLU A CA 1
ATOM 1852 C C . GLU A 1 230 ? 32.745 1.864 -53.080 1.00 97.31 230 GLU A C 1
ATOM 1854 O O . GLU A 1 230 ? 33.503 1.984 -54.050 1.00 97.31 230 GLU A O 1
ATOM 1859 N N . ARG A 1 231 ? 31.418 1.787 -53.241 1.00 97.69 231 ARG A N 1
ATOM 1860 C CA . ARG A 1 231 ? 30.778 1.814 -54.562 1.00 97.69 231 ARG A CA 1
ATOM 1861 C C . ARG A 1 231 ? 31.042 3.128 -55.294 1.00 97.69 231 ARG A C 1
ATOM 1863 O O . ARG A 1 231 ? 31.252 3.111 -56.507 1.00 97.69 231 ARG A O 1
ATOM 1870 N N . PHE A 1 232 ? 31.035 4.254 -54.585 1.00 97.56 232 PHE A N 1
ATOM 1871 C CA . PHE A 1 232 ? 31.363 5.555 -55.156 1.00 97.56 232 PHE A CA 1
ATOM 1872 C C . PHE A 1 232 ? 32.818 5.595 -55.636 1.00 97.56 232 PHE A C 1
ATOM 1874 O O . PHE A 1 232 ? 33.063 6.000 -56.771 1.00 97.56 232 PHE A O 1
ATOM 1881 N N . THR A 1 233 ? 33.769 5.099 -54.839 1.00 97.56 233 THR A N 1
ATOM 1882 C CA . THR A 1 233 ? 35.182 5.005 -55.240 1.00 97.56 233 THR A CA 1
ATOM 1883 C C . THR A 1 233 ? 35.364 4.137 -56.488 1.00 97.56 233 THR A C 1
ATOM 1885 O O . THR A 1 233 ? 36.085 4.524 -57.411 1.00 97.56 233 THR A O 1
ATOM 1888 N N . LEU A 1 234 ? 34.678 2.992 -56.571 1.00 97.62 234 LEU A N 1
ATOM 1889 C CA . LEU A 1 234 ? 34.717 2.126 -57.756 1.00 97.62 234 LEU A CA 1
ATOM 1890 C C . LEU A 1 234 ? 34.144 2.815 -58.999 1.00 97.62 234 LEU A C 1
ATOM 1892 O O . LEU A 1 234 ? 34.744 2.740 -60.071 1.00 97.62 234 LEU A O 1
ATOM 1896 N N . LEU A 1 235 ? 33.013 3.513 -58.864 1.00 97.12 235 LEU A N 1
ATOM 1897 C CA . LEU A 1 235 ? 32.420 4.284 -59.960 1.00 97.12 235 LEU A CA 1
ATOM 1898 C C . LEU A 1 235 ? 33.334 5.424 -60.411 1.00 97.12 235 LEU A C 1
ATOM 1900 O O . LEU A 1 235 ? 33.483 5.645 -61.611 1.00 97.12 235 LEU A O 1
ATOM 1904 N N . GLN A 1 236 ? 33.974 6.118 -59.471 1.00 97.56 236 GLN A N 1
ATOM 1905 C CA . GLN A 1 236 ? 34.925 7.181 -59.777 1.00 97.56 236 GLN A CA 1
ATOM 1906 C C . GLN A 1 236 ? 36.124 6.640 -60.565 1.00 97.56 236 GLN A C 1
ATOM 1908 O O . GLN A 1 236 ? 36.523 7.244 -61.561 1.00 97.56 236 GLN A O 1
ATOM 1913 N N . LYS A 1 237 ? 36.655 5.474 -60.173 1.00 96.81 237 LYS A N 1
ATOM 1914 C CA . LYS A 1 237 ? 37.724 4.795 -60.913 1.00 96.81 237 LYS A CA 1
ATOM 1915 C C . LYS A 1 237 ? 37.269 4.381 -62.314 1.00 96.81 237 LYS A C 1
ATOM 1917 O O . LYS A 1 237 ? 37.934 4.716 -63.285 1.00 96.81 237 LYS A O 1
ATOM 1922 N N . ALA A 1 238 ? 36.112 3.729 -62.433 1.00 97.00 238 ALA A N 1
ATOM 1923 C CA . ALA A 1 238 ? 35.567 3.317 -63.727 1.00 97.00 238 ALA A CA 1
ATOM 1924 C C . ALA A 1 238 ? 35.321 4.514 -64.662 1.00 97.00 238 ALA A C 1
ATOM 1926 O O . ALA A 1 238 ? 35.547 4.425 -65.868 1.00 97.00 238 ALA A O 1
ATOM 1927 N N . HIS A 1 239 ? 34.887 5.652 -64.112 1.00 96.31 239 HIS A N 1
ATOM 1928 C CA . HIS A 1 239 ? 34.731 6.887 -64.870 1.00 96.31 239 HIS A CA 1
ATOM 1929 C C . HIS A 1 239 ? 36.076 7.428 -65.373 1.00 96.31 239 HIS A C 1
ATOM 1931 O O . HIS A 1 239 ? 36.179 7.788 -66.545 1.00 96.31 239 HIS A O 1
ATOM 1937 N N . ALA A 1 240 ? 37.107 7.444 -64.522 1.00 96.75 240 ALA A N 1
ATOM 1938 C CA . ALA A 1 240 ? 38.455 7.850 -64.916 1.00 96.75 240 ALA A CA 1
ATOM 1939 C C . ALA A 1 240 ? 39.028 6.937 -66.016 1.00 96.75 240 ALA A C 1
ATOM 1941 O O . ALA A 1 240 ? 39.511 7.439 -67.030 1.00 96.75 240 ALA A O 1
ATOM 1942 N N . ASP A 1 241 ? 38.883 5.616 -65.866 1.00 96.94 241 ASP A N 1
ATOM 1943 C CA . ASP A 1 241 ? 39.318 4.629 -66.860 1.00 96.94 241 ASP A CA 1
ATOM 1944 C C . ASP A 1 241 ? 38.584 4.834 -68.201 1.00 96.94 241 ASP A C 1
ATOM 1946 O O . ASP A 1 241 ? 39.202 4.851 -69.266 1.00 96.94 241 ASP A O 1
ATOM 1950 N N . SER A 1 242 ? 37.264 5.060 -68.168 1.00 95.50 242 SER A N 1
ATOM 1951 C CA . SER A 1 242 ? 36.474 5.342 -69.373 1.00 95.50 242 SER A CA 1
ATOM 1952 C C . SER A 1 242 ? 36.883 6.653 -70.049 1.00 95.50 242 SER A C 1
ATOM 1954 O O . SER A 1 242 ? 36.866 6.727 -71.279 1.00 95.50 242 SER A O 1
ATOM 1956 N N . LEU A 1 243 ? 37.226 7.689 -69.278 1.00 97.50 243 LEU A N 1
ATOM 1957 C CA . LEU A 1 243 ? 37.692 8.962 -69.824 1.00 97.50 243 LEU A CA 1
ATOM 1958 C C . LEU A 1 243 ? 39.051 8.793 -70.510 1.00 97.50 243 LEU A C 1
ATOM 1960 O O . LEU A 1 243 ? 39.240 9.295 -71.618 1.00 97.50 243 LEU A O 1
ATOM 1964 N N . GLN A 1 244 ? 39.966 8.037 -69.898 1.00 97.00 244 GLN A N 1
ATOM 1965 C CA . GLN A 1 244 ? 41.253 7.707 -70.504 1.00 97.00 244 GLN A CA 1
ATOM 1966 C C . GLN A 1 244 ? 41.065 6.926 -71.813 1.00 97.00 244 GLN A C 1
ATOM 1968 O O . GLN A 1 244 ? 41.637 7.298 -72.836 1.00 97.00 244 GLN A O 1
ATOM 1973 N N . GLN A 1 245 ? 40.201 5.905 -71.825 1.00 96.19 245 GLN A N 1
ATOM 1974 C CA . GLN A 1 245 ? 39.897 5.147 -73.044 1.00 96.19 245 GLN A CA 1
ATOM 1975 C C . GLN A 1 245 ? 39.328 6.034 -74.159 1.00 96.19 245 GLN A C 1
ATOM 1977 O O . GLN A 1 245 ? 39.710 5.884 -75.320 1.00 96.19 245 GLN A O 1
ATOM 1982 N N . GLN A 1 246 ? 38.442 6.982 -73.832 1.00 96.38 246 GLN A N 1
ATOM 1983 C CA . GLN A 1 246 ? 37.935 7.933 -74.823 1.00 96.38 246 GLN A CA 1
ATOM 1984 C C . GLN A 1 246 ? 39.042 8.829 -75.387 1.00 96.38 246 GLN A C 1
ATOM 1986 O O . GLN A 1 246 ? 39.076 9.055 -76.596 1.00 96.38 246 GLN A O 1
ATOM 1991 N N . GLN A 1 247 ? 39.958 9.311 -74.543 1.00 96.69 247 GLN A N 1
ATOM 1992 C CA . GLN A 1 247 ? 41.099 10.113 -74.990 1.00 96.69 247 GLN A CA 1
ATOM 1993 C C . GLN A 1 247 ? 42.029 9.313 -75.909 1.00 96.69 247 GLN A C 1
ATOM 1995 O O . GLN A 1 247 ? 42.405 9.810 -76.970 1.00 96.69 247 GLN A O 1
ATOM 2000 N N . GLU A 1 248 ? 42.345 8.064 -75.560 1.00 96.56 248 GLU A N 1
ATOM 2001 C CA . GLU A 1 248 ? 43.167 7.174 -76.390 1.00 96.56 248 GLU A CA 1
ATOM 2002 C C . GLU A 1 248 ? 42.510 6.888 -77.748 1.00 96.56 248 GLU A C 1
ATOM 2004 O O . GLU A 1 248 ? 43.161 6.977 -78.791 1.00 96.56 248 GLU A O 1
ATOM 2009 N N . LEU A 1 249 ? 41.208 6.582 -77.765 1.00 96.38 249 LEU A N 1
ATOM 2010 C CA . LEU A 1 249 ? 40.459 6.378 -79.008 1.00 96.38 249 LEU A CA 1
ATOM 2011 C C . LEU A 1 249 ? 40.427 7.647 -79.864 1.00 96.38 249 LEU A C 1
ATOM 2013 O O . LEU A 1 249 ? 40.586 7.563 -81.081 1.00 96.38 249 LEU A O 1
ATOM 2017 N N . HIS A 1 250 ? 40.262 8.817 -79.243 1.00 96.44 250 HIS A N 1
ATOM 2018 C CA . HIS A 1 250 ? 40.284 10.094 -79.948 1.00 96.44 250 HIS A CA 1
ATOM 2019 C C . HIS A 1 250 ? 41.656 10.377 -80.574 1.00 96.44 250 HIS A C 1
ATOM 2021 O O . HIS A 1 250 ? 41.721 10.769 -81.738 1.00 96.44 250 HIS A O 1
ATOM 2027 N N . GLN A 1 251 ? 42.750 10.121 -79.850 1.00 96.19 251 GLN A N 1
ATOM 2028 C CA . GLN A 1 251 ? 44.110 10.252 -80.383 1.00 96.19 251 GLN A CA 1
ATOM 2029 C C . GLN A 1 251 ? 44.346 9.306 -81.564 1.00 96.19 251 GLN A C 1
ATOM 2031 O O . GLN A 1 251 ? 44.762 9.758 -82.630 1.00 96.19 251 GLN A O 1
ATOM 2036 N N . ARG A 1 252 ? 43.985 8.021 -81.431 1.00 96.31 252 ARG A N 1
ATOM 2037 C CA . ARG A 1 252 ? 44.089 7.041 -82.528 1.00 96.31 252 ARG A CA 1
ATOM 2038 C C . ARG A 1 252 ? 43.277 7.452 -83.751 1.00 96.31 252 ARG A C 1
ATOM 2040 O O . ARG A 1 252 ? 43.724 7.265 -84.880 1.00 96.31 252 ARG A O 1
ATOM 2047 N N . TRP A 1 253 ? 42.085 8.009 -83.541 1.00 96.50 253 TRP A N 1
ATOM 2048 C CA . TRP A 1 253 ? 41.260 8.524 -84.628 1.00 96.50 253 TRP A CA 1
ATOM 2049 C C . TRP A 1 253 ? 41.934 9.709 -85.335 1.00 96.50 253 TRP A C 1
ATOM 2051 O O . TRP A 1 253 ? 42.034 9.692 -86.559 1.00 96.50 253 TRP A O 1
ATOM 2061 N N . GLN A 1 254 ? 42.475 10.682 -84.592 1.00 96.25 254 GLN A N 1
ATOM 2062 C CA . GLN A 1 254 ? 43.208 11.819 -85.168 1.00 96.25 254 GLN A CA 1
ATOM 2063 C C . GLN A 1 254 ? 44.463 11.379 -85.939 1.00 96.25 254 GLN A C 1
ATOM 2065 O O . GLN A 1 254 ? 44.741 11.891 -87.023 1.00 96.25 254 GLN A O 1
ATOM 2070 N N . GLU A 1 255 ? 45.234 10.434 -85.400 1.00 95.88 255 GLU A N 1
ATOM 2071 C CA . GLU A 1 255 ? 46.393 9.845 -86.081 1.00 95.88 255 GLU A CA 1
ATOM 2072 C C . GLU A 1 255 ? 45.978 9.108 -87.357 1.00 95.88 255 GLU A C 1
ATOM 2074 O O . GLU A 1 255 ? 46.624 9.250 -88.399 1.00 95.88 255 GLU A O 1
ATOM 2079 N N . GLY A 1 256 ? 44.869 8.368 -87.298 1.00 95.62 256 GLY A N 1
ATOM 2080 C CA . GLY A 1 256 ? 44.257 7.717 -88.449 1.00 95.62 256 GLY A CA 1
ATOM 2081 C C . GLY A 1 256 ? 43.831 8.714 -89.526 1.00 95.62 256 GLY A C 1
ATOM 2082 O O . GLY A 1 256 ? 44.139 8.504 -90.699 1.00 95.62 256 GLY A O 1
ATOM 2083 N N . GLU A 1 257 ? 43.191 9.825 -89.150 1.00 96.06 257 GLU A N 1
ATOM 2084 C CA . GLU A 1 257 ? 42.830 10.897 -90.084 1.00 96.06 257 GLU A CA 1
ATOM 2085 C C . GLU A 1 257 ? 44.057 11.542 -90.726 1.00 96.06 257 GLU A C 1
ATOM 2087 O O . GLU A 1 257 ? 44.087 11.701 -91.949 1.00 96.06 257 GLU A O 1
ATOM 2092 N N . LYS A 1 258 ? 45.089 11.866 -89.936 1.00 95.19 258 LYS A N 1
ATOM 2093 C CA . LYS A 1 258 ? 46.353 12.411 -90.455 1.00 95.19 258 LYS A CA 1
ATOM 2094 C C . LYS A 1 258 ? 47.001 11.445 -91.437 1.00 95.19 258 LYS A C 1
ATOM 2096 O O . LYS A 1 258 ? 47.303 11.830 -92.562 1.00 95.19 258 LYS A O 1
ATOM 2101 N N . THR A 1 259 ? 47.124 10.176 -91.054 1.00 95.81 259 THR A N 1
ATOM 2102 C CA . THR A 1 259 ? 47.690 9.127 -91.909 1.00 95.81 259 THR A CA 1
ATOM 2103 C C . THR A 1 259 ? 46.880 8.985 -93.196 1.00 95.81 259 THR A C 1
ATOM 2105 O O . THR A 1 259 ? 47.440 8.893 -94.285 1.00 95.81 259 THR A O 1
ATOM 2108 N N . LEU A 1 260 ? 45.548 8.997 -93.114 1.00 94.81 260 LEU A N 1
ATOM 2109 C CA . LEU A 1 260 ? 44.679 8.930 -94.285 1.00 94.81 260 LEU A CA 1
ATOM 2110 C C . LEU A 1 260 ? 44.861 10.151 -95.196 1.00 94.81 260 LEU A C 1
ATOM 2112 O O . LEU A 1 260 ? 44.923 9.988 -96.416 1.00 94.81 260 LEU A O 1
ATOM 2116 N N . ALA A 1 261 ? 44.961 11.355 -94.631 1.00 94.31 261 ALA A N 1
ATOM 2117 C CA . ALA A 1 261 ? 45.225 12.582 -95.374 1.00 94.31 261 ALA A CA 1
ATOM 2118 C C . ALA A 1 261 ? 46.595 12.533 -96.070 1.00 94.31 261 ALA A C 1
ATOM 2120 O O . ALA A 1 261 ? 46.675 12.806 -97.267 1.00 94.31 261 ALA A O 1
ATOM 2121 N N . GLU A 1 262 ? 47.643 12.089 -95.374 1.00 94.00 262 GLU A N 1
ATOM 2122 C CA . GLU A 1 262 ? 48.982 11.879 -95.936 1.00 94.00 262 GLU A CA 1
ATOM 2123 C C . GLU A 1 262 ? 48.966 10.857 -97.076 1.00 94.00 262 GLU A C 1
ATOM 2125 O O . GLU A 1 262 ? 49.507 11.117 -98.149 1.00 94.00 262 GLU A O 1
ATOM 2130 N N . ARG A 1 263 ? 48.297 9.710 -96.899 1.00 91.88 263 ARG A N 1
ATOM 2131 C CA . ARG A 1 263 ? 48.154 8.689 -97.951 1.00 91.88 263 ARG A CA 1
ATOM 2132 C C . ARG A 1 263 ? 47.368 9.208 -99.151 1.00 91.88 263 ARG A C 1
ATOM 2134 O O . ARG A 1 263 ? 47.727 8.905 -100.288 1.00 91.88 263 ARG A O 1
ATOM 2141 N N . ARG A 1 264 ? 46.320 10.008 -98.929 1.00 89.62 264 ARG A N 1
ATOM 2142 C CA . ARG A 1 264 ? 45.566 10.677 -100.003 1.00 89.62 264 ARG A CA 1
ATOM 2143 C C . ARG A 1 264 ? 46.443 11.674 -100.757 1.00 89.62 264 ARG A C 1
ATOM 2145 O O . ARG A 1 264 ? 46.431 11.646 -101.984 1.00 89.62 264 ARG A O 1
ATOM 2152 N N . ALA A 1 265 ? 47.227 12.488 -100.051 1.00 89.75 265 ALA A N 1
ATOM 2153 C CA . ALA A 1 265 ? 48.165 13.434 -100.651 1.00 89.75 265 ALA A CA 1
ATOM 2154 C C . ALA A 1 265 ? 49.272 12.717 -101.441 1.00 89.75 265 ALA A C 1
ATOM 2156 O O . ALA A 1 265 ? 49.537 13.084 -102.581 1.00 89.75 265 ALA A O 1
ATOM 2157 N N . GLN A 1 266 ? 49.855 11.642 -100.896 1.00 89.00 266 GLN A N 1
ATOM 2158 C CA . GLN A 1 266 ? 50.824 10.791 -101.600 1.00 89.00 266 GLN A CA 1
ATOM 2159 C C . GLN A 1 266 ? 50.221 10.185 -102.873 1.00 89.00 266 GLN A C 1
ATOM 2161 O O . GLN A 1 266 ? 50.841 10.234 -103.934 1.00 89.00 266 GLN A O 1
ATOM 2166 N N . ARG A 1 267 ? 48.993 9.649 -102.796 1.00 87.62 267 ARG A N 1
ATOM 2167 C CA . ARG A 1 267 ? 48.278 9.126 -103.969 1.00 87.62 267 ARG A CA 1
ATOM 2168 C C . ARG A 1 267 ? 48.062 10.213 -105.019 1.00 87.62 267 ARG A C 1
ATOM 2170 O O . ARG A 1 267 ? 48.280 9.951 -106.197 1.00 87.62 267 ARG A O 1
ATOM 2177 N N . LEU A 1 268 ? 47.637 11.405 -104.601 1.00 87.19 268 LEU A N 1
ATOM 2178 C CA . LEU A 1 268 ? 47.419 12.543 -105.494 1.00 87.19 268 LEU A CA 1
ATOM 2179 C C . LEU A 1 268 ? 48.732 13.011 -106.143 1.00 87.19 268 LEU A C 1
ATOM 2181 O O . LEU A 1 268 ? 48.744 13.301 -107.329 1.00 87.19 268 LEU A O 1
ATOM 2185 N N . ALA A 1 269 ? 49.845 13.035 -105.407 1.00 87.56 269 ALA A N 1
ATOM 2186 C CA . ALA A 1 269 ? 51.147 13.430 -105.943 1.00 87.56 269 ALA A CA 1
ATOM 2187 C C . ALA A 1 269 ? 51.689 12.437 -106.987 1.00 87.56 269 ALA A C 1
ATOM 2189 O O . ALA A 1 269 ? 52.263 12.854 -107.987 1.00 87.56 269 ALA A O 1
ATOM 2190 N N . LEU A 1 270 ? 51.504 11.130 -106.766 1.00 84.38 270 LEU A N 1
ATOM 2191 C CA . LEU A 1 270 ? 52.001 10.087 -107.672 1.00 84.38 270 LEU A CA 1
ATOM 2192 C C . LEU A 1 270 ? 51.131 9.895 -108.923 1.00 84.38 270 LEU A C 1
ATOM 2194 O O . LEU A 1 270 ? 51.666 9.606 -109.989 1.00 84.38 270 LEU A O 1
ATOM 2198 N N . PHE A 1 271 ? 49.806 10.027 -108.801 1.00 77.56 271 PHE A N 1
ATOM 2199 C CA . PHE A 1 271 ? 48.856 9.684 -109.872 1.00 77.56 271 PHE A CA 1
ATOM 2200 C C . PHE A 1 271 ? 47.990 10.865 -110.347 1.00 77.56 271 PHE A C 1
ATOM 2202 O O . PHE A 1 271 ? 47.170 10.700 -111.248 1.00 77.56 271 PHE A O 1
ATOM 2209 N N . GLY A 1 272 ? 48.145 12.058 -109.767 1.00 79.00 272 GLY A N 1
ATOM 2210 C CA . GLY A 1 272 ? 47.299 13.217 -110.056 1.00 79.00 272 GLY A CA 1
ATOM 2211 C C . GLY A 1 272 ? 45.825 12.986 -109.702 1.00 79.00 272 GLY A C 1
ATOM 2212 O O . GLY A 1 272 ? 45.470 12.099 -108.919 1.00 79.00 272 GLY A O 1
ATOM 2213 N N . GLU A 1 273 ? 44.940 13.764 -110.324 1.00 77.81 273 GLU A N 1
ATOM 2214 C CA . GLU A 1 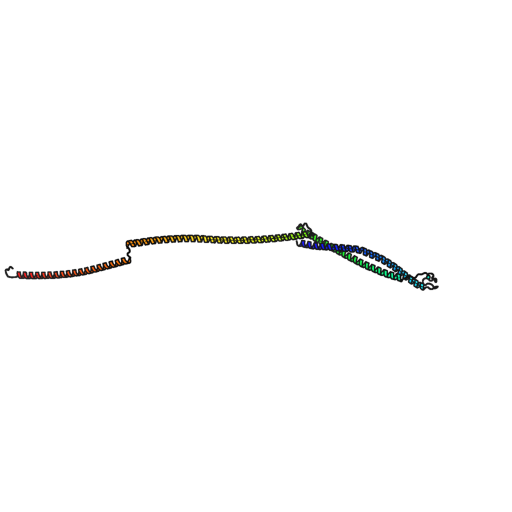273 ? 43.479 13.596 -110.232 1.00 77.81 273 GLU A CA 1
ATOM 2215 C C . GLU A 1 273 ? 42.946 12.441 -111.100 1.00 77.81 273 GLU A C 1
ATOM 2217 O O . GLU A 1 273 ? 41.766 12.390 -111.435 1.00 77.81 273 GLU A O 1
ATOM 2222 N N . GLN A 1 274 ? 43.799 11.492 -111.484 1.00 72.50 274 GLN A N 1
ATOM 2223 C CA . GLN A 1 274 ? 43.387 10.395 -112.347 1.00 72.50 274 GLN A CA 1
ATOM 2224 C C . GLN A 1 274 ? 42.672 9.313 -111.536 1.00 72.50 274 GLN A C 1
ATOM 2226 O O . GLN A 1 274 ? 43.151 8.861 -110.488 1.00 72.50 274 GLN A O 1
ATOM 2231 N N . GLN A 1 275 ? 41.525 8.847 -112.028 1.00 75.81 275 GLN A N 1
ATOM 2232 C CA . GLN A 1 275 ? 40.873 7.689 -111.436 1.00 75.81 275 GLN A CA 1
ATOM 2233 C C . GLN A 1 275 ? 41.632 6.423 -111.837 1.00 75.81 275 GLN A C 1
ATOM 2235 O O . GLN A 1 275 ? 41.835 6.150 -113.018 1.00 75.81 275 GLN A O 1
ATOM 2240 N N . VAL A 1 276 ? 42.024 5.607 -110.852 1.00 73.12 276 VAL A N 1
ATOM 2241 C CA . VAL A 1 276 ? 42.775 4.356 -111.087 1.00 73.12 276 VAL A CA 1
ATOM 2242 C C . VAL A 1 276 ? 42.062 3.446 -112.099 1.00 73.12 276 VAL A C 1
ATOM 2244 O O . VAL A 1 276 ? 42.720 2.760 -112.878 1.00 73.12 276 VAL A O 1
ATOM 2247 N N . ALA A 1 277 ? 40.725 3.462 -112.115 1.00 78.31 277 ALA A N 1
ATOM 2248 C CA . ALA A 1 277 ? 39.920 2.728 -113.086 1.00 78.31 277 ALA A CA 1
ATOM 2249 C C . ALA A 1 277 ? 40.170 3.197 -114.532 1.00 78.31 277 ALA A C 1
ATOM 2251 O O . ALA A 1 277 ? 40.482 2.366 -115.385 1.00 78.31 277 ALA A O 1
ATOM 2252 N N . GLU A 1 278 ? 40.123 4.509 -114.780 1.00 79.50 278 GLU A N 1
ATOM 2253 C CA . GLU A 1 278 ? 40.320 5.115 -116.104 1.00 79.50 278 GLU A CA 1
ATOM 2254 C C . GLU A 1 278 ? 41.751 4.914 -116.616 1.00 79.50 278 GLU A C 1
ATOM 2256 O O . GLU A 1 278 ? 41.952 4.516 -117.762 1.00 79.50 278 GLU A O 1
ATOM 2261 N N . VAL A 1 279 ? 42.764 5.098 -115.758 1.00 78.44 279 VAL A N 1
ATOM 2262 C CA . VAL A 1 279 ? 44.173 4.859 -116.132 1.00 78.44 279 VAL A CA 1
ATOM 2263 C C . VAL A 1 279 ? 44.393 3.396 -116.512 1.00 78.44 279 VAL A C 1
ATOM 2265 O O . VAL A 1 279 ? 45.074 3.094 -117.494 1.00 78.44 279 VAL A O 1
ATOM 2268 N N . ARG A 1 280 ? 43.791 2.464 -115.761 1.00 81.94 280 ARG A N 1
ATOM 2269 C CA . ARG A 1 280 ? 43.898 1.029 -116.049 1.00 81.94 280 ARG A CA 1
ATOM 2270 C C . ARG A 1 280 ? 43.215 0.664 -117.364 1.00 81.94 280 ARG A C 1
ATOM 2272 O O . ARG A 1 280 ? 43.724 -0.189 -118.088 1.00 81.94 280 ARG A O 1
ATOM 2279 N N . GLU A 1 281 ? 42.086 1.287 -117.678 1.00 84.56 281 GLU A N 1
ATOM 2280 C CA . GLU A 1 281 ? 41.383 1.089 -118.946 1.00 84.56 281 GLU A CA 1
ATOM 2281 C C . GLU A 1 281 ? 42.177 1.652 -120.132 1.00 84.56 281 GLU A C 1
ATOM 2283 O O . GLU A 1 281 ? 42.399 0.939 -121.110 1.00 84.56 281 GLU A O 1
ATOM 2288 N N . GLN A 1 282 ? 42.726 2.864 -120.008 1.00 84.06 282 GLN A N 1
ATOM 2289 C CA . GLN A 1 282 ? 43.593 3.460 -121.028 1.00 84.06 282 GLN A CA 1
ATOM 2290 C C . GLN A 1 282 ? 44.853 2.625 -121.287 1.00 84.06 282 GLN A C 1
ATOM 2292 O O . GLN A 1 282 ? 45.244 2.435 -122.440 1.00 84.06 282 GLN A O 1
ATOM 2297 N N . LEU A 1 283 ? 45.492 2.096 -120.238 1.00 84.62 283 LEU A N 1
ATOM 2298 C CA . LEU A 1 283 ? 46.652 1.212 -120.384 1.00 84.62 283 LEU A CA 1
ATOM 2299 C C . LEU A 1 283 ? 46.287 -0.103 -121.080 1.00 84.62 283 LEU A C 1
ATOM 2301 O O . LEU A 1 283 ? 47.033 -0.547 -121.949 1.00 84.62 283 LEU A O 1
ATOM 2305 N N . ARG A 1 284 ? 45.130 -0.698 -120.758 1.00 88.38 284 ARG A N 1
ATOM 2306 C CA . ARG A 1 284 ? 44.627 -1.891 -121.461 1.00 88.38 284 ARG A CA 1
ATOM 2307 C C . ARG A 1 284 ? 44.366 -1.609 -122.937 1.00 88.38 284 ARG A C 1
ATOM 2309 O O . ARG A 1 284 ? 44.770 -2.407 -123.780 1.00 88.38 284 ARG A O 1
ATOM 2316 N N . ALA A 1 285 ? 43.749 -0.472 -123.254 1.00 86.88 285 ALA A N 1
ATOM 2317 C CA . ALA A 1 285 ? 43.504 -0.065 -124.634 1.00 86.88 285 ALA A CA 1
ATOM 2318 C C . ALA A 1 285 ? 44.821 0.117 -125.409 1.00 86.88 285 ALA A C 1
ATOM 2320 O O . ALA A 1 285 ? 44.964 -0.415 -126.507 1.00 86.88 285 ALA A O 1
ATOM 2321 N N . LYS A 1 286 ? 45.818 0.787 -124.810 1.00 86.38 286 LYS A N 1
ATOM 2322 C CA . LYS A 1 286 ? 47.157 0.946 -125.406 1.00 86.38 286 LYS A CA 1
ATOM 2323 C C . LYS A 1 286 ? 47.870 -0.389 -125.617 1.00 86.38 286 LYS A C 1
ATOM 2325 O O . LYS A 1 286 ? 48.433 -0.599 -126.685 1.00 86.38 286 LYS A O 1
ATOM 2330 N N . HIS A 1 287 ? 47.833 -1.287 -124.632 1.00 87.94 287 HIS A N 1
ATOM 2331 C CA . HIS A 1 287 ? 48.429 -2.620 -124.749 1.00 87.94 287 HIS A CA 1
ATOM 2332 C C . HIS A 1 287 ? 47.817 -3.402 -125.913 1.00 87.94 287 HIS A C 1
ATOM 2334 O O . HIS A 1 287 ? 48.539 -3.864 -126.790 1.00 87.94 287 HIS A O 1
ATOM 2340 N N . THR A 1 288 ? 46.484 -3.451 -125.964 1.00 89.25 288 THR A N 1
ATOM 2341 C CA . THR A 1 288 ? 45.742 -4.150 -127.023 1.00 89.25 288 THR A CA 1
ATOM 2342 C C . THR A 1 288 ? 46.061 -3.565 -128.403 1.00 89.25 288 THR A C 1
ATOM 2344 O O . THR A 1 288 ? 46.265 -4.311 -129.358 1.00 89.25 288 THR A O 1
ATOM 2347 N N . ALA A 1 289 ? 46.163 -2.236 -128.520 1.00 89.88 289 ALA A N 1
ATOM 2348 C CA . ALA A 1 289 ? 46.537 -1.578 -129.772 1.00 89.88 289 ALA A CA 1
ATOM 2349 C C . ALA A 1 289 ? 47.971 -1.927 -130.214 1.00 89.88 289 ALA A C 1
ATOM 2351 O O . ALA A 1 289 ? 48.197 -2.211 -131.390 1.00 89.88 289 ALA A O 1
ATOM 2352 N N . CYS A 1 290 ? 48.935 -1.949 -129.286 1.00 87.88 290 CYS A N 1
ATOM 2353 C CA . CYS A 1 290 ? 50.311 -2.358 -129.580 1.00 87.88 290 CYS A CA 1
ATOM 2354 C C . CYS A 1 290 ? 50.403 -3.831 -130.007 1.00 87.88 290 CYS A C 1
ATOM 2356 O O . CYS A 1 290 ? 51.122 -4.141 -130.955 1.00 87.88 290 CYS A O 1
ATOM 2358 N N . GLU A 1 291 ? 49.667 -4.731 -129.350 1.00 90.25 291 GLU A N 1
ATOM 2359 C CA . GLU A 1 291 ? 49.603 -6.146 -129.736 1.00 90.25 291 GLU A CA 1
ATOM 2360 C C . GLU A 1 291 ? 49.042 -6.312 -131.151 1.00 90.25 291 GLU A C 1
ATOM 2362 O O . GLU A 1 291 ? 49.647 -6.991 -131.978 1.00 90.25 291 GLU A O 1
ATOM 2367 N N . GLN A 1 292 ? 47.937 -5.631 -131.469 1.00 90.62 292 GLN A N 1
ATOM 2368 C CA . GLN A 1 292 ? 47.351 -5.658 -132.811 1.00 90.62 292 GLN A CA 1
ATOM 2369 C C . GLN A 1 292 ? 48.315 -5.116 -133.872 1.00 90.62 292 GLN A C 1
ATOM 2371 O O . GLN A 1 292 ? 48.474 -5.734 -134.924 1.00 90.62 292 GLN A O 1
ATOM 2376 N N . ALA A 1 293 ? 48.999 -4.002 -133.593 1.00 89.69 293 ALA A N 1
ATOM 2377 C CA . ALA A 1 293 ? 50.000 -3.443 -134.499 1.00 89.69 293 ALA A CA 1
ATOM 2378 C C . ALA A 1 293 ? 51.178 -4.408 -134.722 1.00 89.69 293 ALA A C 1
ATOM 2380 O O . ALA A 1 293 ? 51.660 -4.542 -135.846 1.00 89.69 293 ALA A O 1
ATOM 2381 N N . SER A 1 294 ? 51.615 -5.119 -133.677 1.00 88.06 294 SER A N 1
ATOM 2382 C CA . SER A 1 294 ? 52.678 -6.123 -133.780 1.00 88.06 294 SER A CA 1
ATOM 2383 C C . SER A 1 294 ? 52.260 -7.324 -134.633 1.00 88.06 294 SER A C 1
ATOM 2385 O O . SER A 1 294 ? 53.035 -7.744 -135.493 1.00 88.06 294 SER A O 1
ATOM 2387 N N . VAL A 1 295 ? 51.035 -7.834 -134.457 1.00 90.38 295 VAL A N 1
ATOM 2388 C CA . VAL A 1 295 ? 50.488 -8.925 -135.284 1.00 90.38 295 VAL A CA 1
ATOM 2389 C C . VAL A 1 295 ? 50.375 -8.493 -136.748 1.00 90.38 295 VAL A C 1
ATOM 2391 O O . VAL A 1 295 ? 50.838 -9.207 -137.634 1.00 90.38 295 VAL A O 1
ATOM 2394 N N . GLN A 1 296 ? 49.851 -7.294 -137.017 1.00 89.88 296 GLN A N 1
ATOM 2395 C CA . GLN A 1 296 ? 49.751 -6.763 -138.381 1.00 89.88 296 GLN A CA 1
ATOM 2396 C C . GLN A 1 296 ? 51.124 -6.585 -139.043 1.00 89.88 296 GLN A C 1
ATOM 2398 O O . GLN A 1 296 ? 51.288 -6.915 -140.218 1.00 89.88 296 GLN A O 1
ATOM 2403 N N . ALA A 1 297 ? 52.122 -6.094 -138.303 1.00 86.50 297 ALA A N 1
ATOM 2404 C CA . ALA A 1 297 ? 53.487 -5.974 -138.806 1.00 86.50 297 ALA A CA 1
ATOM 2405 C C . ALA A 1 297 ? 54.094 -7.349 -139.141 1.00 86.50 297 ALA A C 1
ATOM 2407 O O . ALA A 1 297 ? 54.753 -7.489 -140.173 1.00 86.50 297 ALA A O 1
ATOM 2408 N N . ALA A 1 298 ? 53.831 -8.372 -138.320 1.00 89.06 298 ALA A N 1
ATOM 2409 C CA . ALA A 1 298 ? 54.270 -9.742 -138.580 1.00 89.06 298 ALA A CA 1
ATOM 2410 C C . ALA A 1 298 ? 53.604 -10.338 -139.834 1.00 89.06 298 ALA A C 1
ATOM 2412 O O . ALA A 1 298 ? 54.295 -10.905 -140.679 1.00 89.06 298 ALA A O 1
ATOM 2413 N N . GLU A 1 299 ? 52.292 -10.146 -140.014 1.00 90.62 299 GLU A N 1
ATOM 2414 C CA . GLU A 1 299 ? 51.573 -10.588 -141.218 1.00 90.62 299 GLU A CA 1
ATOM 2415 C C . GLU A 1 299 ? 52.092 -9.907 -142.492 1.00 90.62 299 GLU A C 1
ATOM 2417 O O . GLU A 1 299 ? 52.270 -10.554 -143.527 1.00 90.62 299 GLU A O 1
ATOM 2422 N N . GLN A 1 300 ? 52.341 -8.593 -142.441 1.00 89.00 300 GLN A N 1
ATOM 2423 C CA . GLN A 1 300 ? 52.907 -7.850 -143.571 1.00 89.00 300 GLN A CA 1
ATOM 2424 C C . GLN A 1 300 ? 54.314 -8.340 -143.916 1.00 89.00 300 GLN A C 1
ATOM 2426 O O . GLN A 1 300 ? 54.638 -8.505 -145.094 1.00 89.00 300 GLN A O 1
ATOM 2431 N N . TRP A 1 301 ? 55.133 -8.609 -142.899 1.00 89.56 301 TRP A N 1
ATOM 2432 C CA . TRP A 1 301 ? 56.471 -9.154 -143.082 1.00 89.56 301 TRP A CA 1
ATOM 2433 C C . TRP A 1 301 ? 56.438 -10.560 -143.696 1.00 89.56 301 TRP A C 1
ATOM 2435 O O . TRP A 1 301 ? 57.168 -10.814 -144.652 1.00 89.56 301 TRP A O 1
ATOM 2445 N N . GLN A 1 302 ? 55.539 -11.436 -143.235 1.00 89.56 302 GLN A N 1
ATOM 2446 C CA . GLN A 1 302 ? 55.370 -12.779 -143.792 1.00 89.56 302 GLN A CA 1
ATOM 2447 C C . GLN A 1 302 ? 54.940 -12.732 -145.266 1.00 89.56 302 GLN A C 1
ATOM 2449 O O . GLN A 1 302 ? 55.556 -13.385 -146.106 1.00 89.56 302 GLN A O 1
ATOM 2454 N N . LYS A 1 303 ? 53.965 -11.879 -145.618 1.00 89.12 303 LYS A N 1
ATOM 2455 C CA . LYS A 1 303 ? 53.563 -11.661 -147.021 1.00 89.12 303 LYS A CA 1
ATOM 2456 C C . LYS A 1 303 ? 54.719 -11.150 -147.878 1.00 89.12 303 LYS A C 1
ATOM 2458 O O . LYS A 1 303 ? 54.893 -11.601 -149.008 1.00 89.12 303 LYS A O 1
ATOM 2463 N N . ALA A 1 304 ? 55.513 -10.213 -147.357 1.00 84.62 304 ALA A N 1
ATOM 2464 C CA . ALA A 1 304 ? 56.690 -9.704 -148.055 1.00 84.62 304 ALA A CA 1
ATOM 2465 C C . ALA A 1 304 ? 57.754 -10.797 -148.250 1.00 84.62 304 ALA A C 1
ATOM 2467 O O . ALA A 1 304 ? 58.391 -10.848 -149.304 1.00 84.62 304 ALA A O 1
ATOM 2468 N N . GLN A 1 305 ? 57.923 -11.693 -147.274 1.00 88.56 305 GLN A N 1
ATOM 2469 C CA . GLN A 1 305 ? 58.842 -12.822 -147.367 1.00 88.56 305 GLN A CA 1
ATOM 2470 C C . GLN A 1 305 ? 58.386 -13.857 -148.404 1.00 88.56 305 GLN A C 1
ATOM 2472 O O . GLN A 1 305 ? 59.190 -14.230 -149.256 1.00 88.56 305 GLN A O 1
ATOM 2477 N N . GLU A 1 306 ? 57.110 -14.247 -148.408 1.00 88.62 306 GLU A N 1
ATOM 2478 C CA . GLU A 1 306 ? 56.534 -15.145 -149.423 1.00 88.62 306 GLU A CA 1
ATOM 2479 C C . GLU A 1 306 ? 56.705 -14.575 -150.842 1.00 88.62 306 GLU A C 1
ATOM 2481 O O . GLU A 1 306 ? 57.087 -15.285 -151.776 1.00 88.62 306 GLU A O 1
ATOM 2486 N N . LEU A 1 307 ? 56.489 -13.264 -151.012 1.00 88.38 307 LEU A N 1
ATOM 2487 C CA . LEU A 1 307 ? 56.751 -12.553 -152.267 1.00 88.38 307 LEU A CA 1
ATOM 2488 C C . LEU A 1 307 ? 58.228 -12.625 -152.666 1.00 88.38 307 LEU A C 1
ATOM 2490 O O . LEU A 1 307 ? 58.539 -12.867 -153.834 1.00 88.38 307 LEU A O 1
ATOM 2494 N N . ARG A 1 308 ? 59.140 -12.443 -151.705 1.00 88.31 308 ARG A N 1
ATOM 2495 C CA . ARG A 1 308 ? 60.586 -12.517 -151.939 1.00 88.31 308 ARG A CA 1
ATOM 2496 C C . ARG A 1 308 ? 61.020 -13.921 -152.355 1.00 88.31 308 ARG A C 1
ATOM 2498 O O . ARG A 1 308 ? 61.798 -14.051 -153.294 1.00 88.31 308 ARG A O 1
ATOM 2505 N N . GLU A 1 309 ? 60.508 -14.957 -151.696 1.00 87.50 309 GLU A N 1
ATOM 2506 C CA . GLU A 1 309 ? 60.784 -16.361 -152.025 1.00 87.50 309 GLU A CA 1
ATOM 2507 C C . GLU A 1 309 ? 60.221 -16.735 -153.402 1.00 87.50 309 GLU A C 1
ATOM 2509 O O . GLU A 1 309 ? 60.915 -17.363 -154.204 1.00 87.50 309 GLU A O 1
ATOM 2514 N N . ARG A 1 310 ? 59.014 -16.262 -153.744 1.00 88.88 310 ARG A N 1
ATOM 2515 C CA . ARG A 1 310 ? 58.428 -16.437 -155.081 1.00 88.88 310 ARG A CA 1
ATOM 2516 C C . ARG A 1 310 ? 59.273 -15.780 -156.173 1.00 88.88 310 ARG A C 1
ATOM 2518 O O . ARG A 1 310 ? 59.524 -16.408 -157.201 1.00 88.88 310 ARG A O 1
ATOM 2525 N N . LEU A 1 311 ? 59.706 -14.534 -155.967 1.00 84.94 311 LEU A N 1
ATOM 2526 C CA . LEU A 1 311 ? 60.568 -13.817 -156.913 1.00 84.94 311 LEU A CA 1
ATOM 2527 C C . LEU A 1 311 ? 61.942 -14.489 -157.046 1.00 84.94 311 LEU A C 1
ATOM 2529 O O . LEU A 1 311 ? 62.437 -14.635 -158.161 1.00 84.94 311 LEU A O 1
ATOM 2533 N N . ALA A 1 312 ? 62.525 -14.969 -155.944 1.00 86.19 312 ALA A N 1
ATOM 2534 C CA . ALA A 1 312 ? 63.772 -15.732 -155.969 1.00 86.19 312 ALA A CA 1
ATOM 2535 C C . ALA A 1 312 ? 63.625 -17.042 -156.764 1.00 86.19 312 ALA A C 1
ATOM 2537 O O . ALA A 1 312 ? 64.488 -17.368 -157.580 1.00 86.19 312 ALA A O 1
ATOM 2538 N N . GLY A 1 313 ? 62.504 -17.755 -156.600 1.00 83.88 313 GLY A N 1
ATOM 2539 C CA . GLY A 1 313 ? 62.181 -18.941 -157.397 1.00 83.88 313 GLY A CA 1
ATOM 2540 C C . GLY A 1 313 ? 62.025 -18.634 -158.891 1.00 83.88 313 GLY A C 1
ATOM 2541 O O . GLY A 1 313 ? 62.554 -19.364 -159.729 1.00 83.88 313 GLY A O 1
ATOM 2542 N N . GLN A 1 314 ? 61.364 -17.523 -159.243 1.00 85.31 314 GLN A N 1
ATOM 2543 C CA . GLN A 1 314 ? 61.262 -17.059 -160.634 1.00 85.31 314 GLN A CA 1
ATOM 2544 C C . GLN A 1 314 ? 62.633 -16.718 -161.231 1.00 85.31 314 GLN A C 1
ATOM 2546 O O . GLN A 1 314 ? 62.922 -17.100 -162.364 1.00 85.31 314 GLN A O 1
ATOM 2551 N N . GLN A 1 315 ? 63.494 -16.042 -160.466 1.00 84.44 315 GLN A N 1
ATOM 2552 C CA . GLN A 1 315 ? 64.844 -15.686 -160.895 1.00 84.44 315 GLN A CA 1
ATOM 2553 C C . GLN A 1 315 ? 65.717 -16.928 -161.120 1.00 84.44 315 GLN A C 1
ATOM 2555 O O . GLN A 1 315 ? 66.391 -17.012 -162.145 1.00 84.44 315 GLN A O 1
ATOM 2560 N N . ALA A 1 316 ? 65.664 -17.910 -160.216 1.00 81.25 316 ALA A N 1
ATOM 2561 C CA . ALA A 1 316 ? 66.373 -19.179 -160.374 1.00 81.25 316 ALA A CA 1
ATOM 2562 C C . ALA A 1 316 ? 65.883 -19.959 -161.609 1.00 81.25 316 ALA A C 1
ATOM 2564 O O . ALA A 1 316 ? 66.693 -20.500 -162.363 1.00 81.25 316 ALA A O 1
ATOM 2565 N N . GLY A 1 317 ? 64.568 -19.961 -161.867 1.00 83.19 317 GLY A N 1
ATOM 2566 C CA . GLY A 1 317 ? 63.983 -20.565 -163.068 1.00 83.19 317 GLY A CA 1
ATOM 2567 C C . GLY A 1 317 ? 64.461 -19.906 -164.367 1.00 83.19 317 GLY A C 1
ATOM 2568 O O . GLY A 1 317 ? 64.851 -20.605 -165.304 1.00 83.19 317 GLY A O 1
ATOM 2569 N N . LEU A 1 318 ? 64.498 -18.570 -164.413 1.00 80.00 318 LEU A N 1
ATOM 2570 C CA . LEU A 1 318 ? 65.015 -17.814 -165.561 1.00 80.00 318 LEU A CA 1
ATOM 2571 C C . LEU A 1 318 ? 66.524 -18.015 -165.760 1.00 80.00 318 LEU A C 1
ATOM 2573 O O . LEU A 1 318 ? 66.973 -18.152 -166.896 1.00 80.00 318 LEU A O 1
ATOM 2577 N N . GLN A 1 319 ? 67.306 -18.082 -164.677 1.00 83.19 319 GLN A N 1
ATOM 2578 C CA . GLN A 1 319 ? 68.737 -18.390 -164.753 1.00 83.19 319 GLN A CA 1
ATOM 2579 C C . GLN A 1 319 ? 68.979 -19.785 -165.331 1.00 83.19 319 GLN A C 1
ATOM 2581 O O . GLN A 1 319 ? 69.799 -19.921 -166.232 1.00 83.19 319 GLN A O 1
ATOM 2586 N N . HIS A 1 320 ? 68.230 -20.802 -164.891 1.00 81.31 320 HIS A N 1
ATOM 2587 C CA . HIS A 1 320 ? 68.372 -22.157 -165.425 1.00 81.31 320 HIS A CA 1
ATOM 2588 C C . HIS A 1 320 ? 68.023 -22.238 -166.922 1.00 81.31 320 HIS A C 1
ATOM 2590 O O . HIS A 1 320 ? 68.746 -22.870 -167.692 1.00 81.31 320 HIS A O 1
ATOM 2596 N N . GLN A 1 321 ? 66.962 -21.546 -167.357 1.00 80.50 321 GLN A N 1
ATOM 2597 C CA . GLN A 1 321 ? 66.619 -21.432 -168.781 1.00 80.50 321 GLN A CA 1
ATOM 2598 C C . GLN A 1 321 ? 67.719 -20.728 -169.584 1.00 80.50 321 GLN A C 1
ATOM 2600 O O . GLN A 1 321 ? 68.048 -21.167 -170.686 1.00 80.50 321 GLN A O 1
ATOM 2605 N N . HIS A 1 322 ? 68.309 -19.662 -169.034 1.00 80.81 322 HIS A N 1
ATOM 2606 C CA . HIS A 1 322 ? 69.423 -18.962 -169.667 1.00 80.81 322 HIS A CA 1
ATOM 2607 C C . HIS A 1 322 ? 70.634 -19.887 -169.841 1.00 80.81 322 HIS A C 1
ATOM 2609 O O . HIS A 1 322 ? 71.180 -19.960 -170.939 1.00 80.81 322 HIS A O 1
ATOM 2615 N N . THR A 1 323 ? 71.019 -20.639 -168.804 1.00 79.81 323 THR A N 1
ATOM 2616 C CA . THR A 1 323 ? 72.138 -21.592 -168.874 1.00 79.81 323 THR A CA 1
ATOM 2617 C C . THR A 1 323 ? 71.881 -22.696 -169.902 1.00 79.81 323 THR A C 1
ATOM 2619 O O . THR A 1 323 ? 72.749 -22.949 -170.731 1.00 79.81 323 THR A O 1
ATOM 2622 N N . GLN A 1 324 ? 70.675 -23.279 -169.942 1.00 81.50 324 GLN A N 1
ATOM 2623 C CA . GLN A 1 324 ? 70.311 -24.281 -170.957 1.00 81.50 324 GLN A CA 1
ATOM 2624 C C . GLN A 1 324 ? 70.384 -23.737 -172.391 1.00 81.50 324 GLN A C 1
ATOM 2626 O O . GLN A 1 324 ? 70.818 -24.441 -173.304 1.00 81.50 324 GLN A O 1
ATOM 2631 N N . MET A 1 325 ? 69.958 -22.490 -172.617 1.00 76.25 325 MET A N 1
ATOM 2632 C CA . MET A 1 325 ? 70.072 -21.857 -173.935 1.00 76.25 325 MET A CA 1
ATOM 2633 C C . MET A 1 325 ? 71.529 -21.562 -174.301 1.00 76.25 325 MET A C 1
ATOM 2635 O O . MET A 1 325 ? 71.902 -21.706 -175.463 1.00 76.25 325 MET A O 1
ATOM 2639 N N . GLN A 1 326 ? 72.364 -21.214 -173.320 1.00 79.56 326 GLN A N 1
ATOM 2640 C CA . GLN A 1 326 ? 73.803 -21.019 -173.499 1.00 79.56 326 GLN A CA 1
ATOM 2641 C C . GLN A 1 326 ? 74.528 -22.325 -173.846 1.00 79.56 326 GLN A C 1
ATOM 2643 O O . GLN A 1 326 ? 75.347 -22.340 -174.761 1.00 79.56 326 GLN A O 1
ATOM 2648 N N . GLU A 1 327 ? 74.193 -23.429 -173.175 1.00 78.38 327 GLU A N 1
ATOM 2649 C CA . GLU A 1 327 ? 74.732 -24.760 -173.483 1.00 78.38 327 GLU A CA 1
ATOM 2650 C C . GLU A 1 327 ? 74.303 -25.232 -174.878 1.00 78.38 327 GLU A C 1
ATOM 2652 O O . GLU A 1 327 ? 75.127 -25.730 -175.644 1.00 78.38 327 GLU A O 1
ATOM 2657 N N . ARG A 1 328 ? 73.038 -25.004 -175.261 1.00 78.56 328 ARG A N 1
ATOM 2658 C CA . ARG A 1 328 ? 72.556 -25.259 -176.629 1.00 78.56 328 ARG A CA 1
ATOM 2659 C C . ARG A 1 328 ? 73.294 -24.426 -177.673 1.00 78.56 328 ARG A C 1
ATOM 2661 O O . ARG A 1 328 ? 73.627 -24.948 -178.734 1.00 78.56 328 ARG A O 1
ATOM 2668 N N . LEU A 1 329 ? 73.555 -23.152 -177.378 1.00 76.38 329 LEU A N 1
ATOM 2669 C CA . LEU A 1 329 ? 74.331 -22.271 -178.249 1.00 76.38 329 LEU A CA 1
ATOM 2670 C C . LEU A 1 329 ? 75.766 -22.791 -178.410 1.00 76.38 329 LEU A C 1
ATOM 2672 O O . LEU A 1 329 ? 76.256 -22.856 -179.533 1.00 76.38 329 LEU A O 1
ATOM 2676 N N . GLN A 1 330 ? 76.415 -23.212 -177.320 1.00 76.31 330 GLN A N 1
ATOM 2677 C CA . GLN A 1 330 ? 77.760 -23.793 -177.365 1.00 76.31 330 GLN A CA 1
ATOM 2678 C C . GLN A 1 330 ? 77.801 -25.117 -178.134 1.00 76.31 330 GLN A C 1
ATOM 2680 O O . GLN A 1 330 ? 78.711 -25.313 -178.934 1.00 76.31 330 GLN A O 1
ATOM 2685 N N . GLN A 1 331 ? 76.815 -26.002 -177.954 1.00 75.19 331 GLN A N 1
ATOM 2686 C CA . GLN A 1 331 ? 76.710 -27.239 -178.737 1.00 75.19 331 GLN A CA 1
ATOM 2687 C C . GLN A 1 331 ? 76.520 -26.956 -180.228 1.00 75.19 331 GLN A C 1
ATOM 2689 O O . GLN A 1 331 ? 77.181 -27.585 -181.051 1.00 75.19 331 GLN A O 1
ATOM 2694 N N . ALA A 1 332 ? 75.669 -25.991 -180.586 1.00 69.56 332 ALA A N 1
ATOM 2695 C CA . ALA A 1 332 ? 75.490 -25.575 -181.974 1.00 69.56 332 ALA A CA 1
ATOM 2696 C C . ALA A 1 332 ? 76.772 -24.945 -182.554 1.00 69.56 332 ALA A C 1
ATOM 2698 O O . ALA A 1 332 ? 77.132 -25.228 -183.694 1.00 69.56 332 ALA A O 1
ATOM 2699 N N . GLN A 1 333 ? 77.499 -24.143 -181.765 1.00 70.88 333 GLN A N 1
ATOM 2700 C CA . GLN A 1 333 ? 78.791 -23.569 -182.156 1.00 70.88 333 GLN A CA 1
ATOM 2701 C C . GLN A 1 333 ? 79.876 -24.636 -182.338 1.00 70.88 333 GLN A C 1
ATOM 2703 O O . GLN A 1 333 ? 80.619 -24.566 -183.311 1.00 70.88 333 GLN A O 1
ATOM 2708 N N . GLN A 1 334 ? 79.955 -25.638 -181.458 1.00 69.12 334 GLN A N 1
ATOM 2709 C CA . GLN A 1 334 ? 80.894 -26.754 -181.607 1.00 69.12 334 GLN A CA 1
ATOM 2710 C C . GLN A 1 334 ? 80.546 -27.628 -182.812 1.00 69.12 334 GLN A C 1
ATOM 2712 O O . GLN A 1 334 ? 81.437 -27.946 -183.589 1.00 69.12 334 GLN A O 1
ATOM 2717 N N . GLN A 1 335 ? 79.267 -27.951 -183.030 1.00 69.44 335 GLN A N 1
ATOM 2718 C CA . GLN A 1 335 ? 78.830 -28.676 -184.229 1.00 69.44 335 GLN A CA 1
ATOM 2719 C C . GLN A 1 335 ? 79.159 -27.906 -185.514 1.00 69.44 335 GLN A C 1
ATOM 2721 O O . GLN A 1 335 ? 79.587 -28.511 -186.494 1.00 69.44 335 GLN A O 1
ATOM 2726 N N . TRP A 1 336 ? 79.021 -26.577 -185.505 1.00 64.25 336 TRP A N 1
ATOM 2727 C CA . TRP A 1 336 ? 79.396 -25.733 -186.638 1.00 64.25 336 TRP A CA 1
ATOM 2728 C C . TRP A 1 336 ? 80.915 -25.676 -186.854 1.00 64.25 336 TRP A C 1
ATOM 2730 O O . TRP A 1 336 ? 81.371 -25.856 -187.978 1.00 64.25 336 TRP A O 1
ATOM 2740 N N . GLN A 1 337 ? 81.711 -25.495 -185.796 1.00 63.09 337 GLN A N 1
ATOM 2741 C CA . GLN A 1 337 ? 83.177 -25.495 -185.888 1.00 63.09 337 GLN A CA 1
ATOM 2742 C C . GLN A 1 337 ? 83.738 -26.855 -186.322 1.00 63.09 337 GLN A C 1
ATOM 2744 O O . GLN A 1 337 ? 84.724 -26.907 -187.049 1.00 63.09 337 GLN A O 1
ATOM 2749 N N . GLN A 1 338 ? 83.092 -27.951 -185.923 1.00 63.44 338 GLN A N 1
ATOM 2750 C CA . GLN A 1 338 ? 83.488 -29.303 -186.305 1.00 63.44 338 GLN A CA 1
ATOM 2751 C C . GLN A 1 338 ? 83.098 -29.618 -187.758 1.00 63.44 338 GLN A C 1
ATOM 2753 O O . GLN A 1 338 ? 83.904 -30.176 -188.491 1.00 63.44 338 GLN A O 1
ATOM 2758 N N . ALA A 1 339 ? 81.939 -29.134 -188.224 1.00 58.41 339 ALA A N 1
ATOM 2759 C CA . ALA A 1 339 ? 81.581 -29.158 -189.646 1.00 58.41 339 ALA A CA 1
ATOM 2760 C C . ALA A 1 339 ? 82.495 -28.268 -190.518 1.00 58.41 339 ALA A C 1
ATOM 2762 O O . ALA A 1 339 ? 82.711 -28.573 -191.686 1.00 58.41 339 ALA A O 1
ATOM 2763 N N . LEU A 1 340 ? 83.047 -27.185 -189.955 1.00 58.06 340 LEU A N 1
ATOM 2764 C CA . LEU A 1 340 ? 84.047 -26.328 -190.605 1.00 58.06 340 LEU A CA 1
ATOM 2765 C C . LEU A 1 340 ? 85.431 -26.993 -190.697 1.00 58.06 340 LEU A C 1
ATOM 2767 O O . LEU A 1 340 ? 86.134 -26.774 -191.678 1.00 58.06 340 LEU A O 1
ATOM 2771 N N . ALA A 1 341 ? 85.823 -27.802 -189.708 1.00 60.91 341 ALA A N 1
ATOM 2772 C CA . ALA A 1 341 ? 87.129 -28.467 -189.676 1.00 60.91 341 ALA A CA 1
ATOM 2773 C C . ALA A 1 341 ? 87.222 -29.704 -190.595 1.00 60.91 341 ALA A C 1
ATOM 2775 O O . ALA A 1 341 ? 88.312 -30.015 -191.068 1.00 60.91 341 ALA A O 1
ATOM 2776 N N . ASP A 1 342 ? 86.096 -30.368 -190.881 1.00 58.62 342 ASP A N 1
ATOM 2777 C CA . ASP A 1 342 ? 86.017 -31.548 -191.764 1.00 58.62 342 ASP A CA 1
ATOM 2778 C C . ASP A 1 342 ? 85.740 -31.192 -193.250 1.00 58.62 342 ASP A C 1
ATOM 2780 O O . ASP A 1 342 ? 85.503 -32.074 -194.076 1.00 58.62 342 ASP A O 1
ATOM 2784 N N . SER A 1 343 ? 85.750 -29.903 -193.612 1.00 47.66 343 SER A N 1
ATOM 2785 C CA . SER A 1 343 ? 85.403 -29.407 -194.954 1.00 47.66 343 SER A CA 1
ATOM 2786 C C . SER A 1 343 ? 86.628 -29.277 -195.879 1.00 47.66 343 SER A C 1
ATOM 2788 O O . SER A 1 343 ? 87.566 -28.543 -195.583 1.00 47.66 343 SER A O 1
ATOM 2790 N N . GLU A 1 344 ? 86.595 -29.930 -197.048 1.00 48.19 344 GLU A N 1
ATOM 2791 C CA . GLU A 1 344 ? 87.682 -30.005 -198.051 1.00 48.19 344 GLU A CA 1
ATOM 2792 C C . GLU A 1 344 ? 87.873 -28.744 -198.938 1.00 48.19 344 GLU A C 1
ATOM 2794 O O . GLU A 1 344 ? 88.352 -28.842 -200.068 1.00 48.19 344 GLU A O 1
ATOM 2799 N N . PHE A 1 345 ? 87.535 -27.543 -198.463 1.00 49.25 345 PHE A N 1
ATOM 2800 C CA . PHE A 1 345 ? 87.709 -26.299 -199.235 1.00 49.25 345 PHE A CA 1
ATOM 2801 C C . PHE A 1 345 ? 88.725 -25.352 -198.583 1.00 49.25 345 PHE A C 1
ATOM 2803 O O . PHE A 1 345 ? 88.675 -25.105 -197.381 1.00 49.25 345 PHE A O 1
ATOM 2810 N N . ALA A 1 346 ? 89.641 -24.817 -199.400 1.00 50.38 346 ALA A N 1
ATOM 2811 C CA . ALA A 1 346 ? 90.572 -23.757 -199.021 1.00 50.38 346 ALA A CA 1
ATOM 2812 C C . ALA A 1 346 ? 89.893 -22.379 -199.110 1.00 50.38 346 ALA A C 1
ATOM 2814 O O . ALA A 1 346 ? 89.324 -22.064 -200.151 1.00 50.38 346 ALA A O 1
ATOM 2815 N N . ASP A 1 347 ? 90.038 -21.614 -198.022 1.00 54.78 347 ASP A N 1
ATOM 2816 C CA . ASP A 1 347 ? 89.732 -20.195 -197.778 1.00 54.78 347 ASP A CA 1
ATOM 2817 C C . ASP A 1 347 ? 88.346 -19.647 -198.148 1.00 54.78 347 ASP A C 1
ATOM 2819 O O . ASP A 1 347 ? 87.913 -19.696 -199.291 1.00 54.78 347 ASP A O 1
ATOM 2823 N N . GLU A 1 348 ? 87.743 -18.927 -197.194 1.00 40.25 348 GLU A N 1
ATOM 2824 C CA . GLU A 1 348 ? 87.328 -17.548 -197.470 1.00 40.25 348 GLU A CA 1
ATOM 2825 C C . GLU A 1 348 ? 87.148 -16.724 -196.186 1.00 40.25 348 GLU A C 1
ATOM 2827 O O . GLU A 1 348 ? 86.408 -17.060 -195.263 1.00 40.25 348 GLU A O 1
ATOM 2832 N N . THR A 1 349 ? 87.856 -15.601 -196.167 1.00 49.72 349 THR A N 1
ATOM 2833 C CA . THR A 1 349 ? 87.595 -14.418 -195.354 1.00 49.72 349 THR A CA 1
ATOM 2834 C C . THR A 1 349 ? 86.194 -13.853 -195.591 1.00 49.72 349 THR A C 1
ATOM 2836 O O . THR A 1 349 ? 85.872 -13.506 -196.729 1.00 49.72 349 THR A O 1
ATOM 2839 N N . ALA A 1 350 ? 85.454 -13.620 -194.503 1.00 39.56 350 ALA A N 1
ATOM 2840 C CA . ALA A 1 350 ? 84.496 -12.523 -194.339 1.00 39.56 350 ALA A CA 1
ATOM 2841 C C . ALA A 1 350 ? 84.359 -12.155 -192.854 1.00 39.56 350 ALA A C 1
ATOM 2843 O O . ALA A 1 350 ? 84.182 -13.087 -192.035 1.00 39.56 350 ALA A O 1
#

Radius of gyration: 102.28 Å; chains: 1; bounding box: 180×45×297 Å

Organism: Serratia marcescens (NCBI:txid615)

Sequence (350 aa):
RRQLFALASLSQQIVKRLEQQRQELNSGQHELTQLEPQLELIRQQFKQQKAHQADVEKTYALEQRIVGLEAERARLQPGAPCPLCGSCEHPAVEQYQEVKLSETAQRLEQMKVQTEALQKQGVELRARYDNLQQQLQRQQQTIAQDEQQLAGQQQQWRQLSAPLAFDFTLADGEQLSAWLNGCDDEERRGQHALQQHEQAAQAVQQAKDALIALQTQQQQTQQQLALLEERFTLLQKAHADSLQQQQELHQRWQEGEKTLAERRAQRLALFGEQQVAEVREQLRAKHTACEQASVQAAEQWQKAQELRERLAGQQAGLQHQHTQMQERLQQAQQQWQQALADSEFADETA

pLDDT: mean 87.75, std 11.53, range [39.56, 98.38]

Foldseek 3Di:
DVVLVVLLVVLVVLVVVLVVLVVVLVVLVVVLVVLVVVLVVLVVVLVVLVVVLVVLVVVLVVLVVVVVVLVLLVPQDQQAQRPVHGDNDDVCNVPDDRRDNVVSVVVSVVSVVVSVVSVVVSVVSVVVSVVSVVVSVVSVVVSVVSVVVSVVSQVVSCVVCVVVVDPDGSVPVVVVVVVVVVVVVVVVVVVVVVVVVVVVVVVVVVVVVVVVVVVVVVVVVVVVVVVVVVVVVVVVVVVVVVVVVVVVVVVVVVVVVVVVVVVVVVCCVVPNPDDPVVVVVVVVVVVVVVVVVVVVVVVVVVVVVVVVVVVVVVVVVVVVVVVVVVVVVVVVVVVVVVVVVPDPDDDDDD

Secondary structure (DSSP, 8-state):
-HHHHHHHHHHHHHHHHHHHHHHHHHHHHHHHHHHHHHHHHHHHHHHHHHHHHHHHHHHHHHHHHHHHHHHHHTT--TTSPPTTT--S--TTGGGPPPP-HHHHHHHHHHHHHHHHHHHHHHHHHHHHHHHHHHHHHHHHHHHHHHHHHHHHHHHHHHHHHGGGT-SS-TT-HHHHHHHHHHHHHHHHHHHHHHHHHHHHHHHHHHHHHHHHHHHHHHHHHHHHHHHHHHHHHHHHHHHHHHHHHHHHHHHHHHHHHHHHHHHHHHHHHHHTT--HHHHHHHHHHHHHHHHHHHHHHHHHHHHHHHHHHHHHHHHHHHHHHHHHHHHHHHHHHHHHHHHHHT--------